Protein AF-A0A4R4TY25-F1 (afdb_monomer_lite)

Sequence (206 aa):
PTPPCPEVGLGASTATLRAPLDRTLFERLFVVLQAAPRRDELPEVPELVRREVGRSCAPLGLGDESLRVAALLGGRLAAGLDPLGDGGAAPGRTSAHRAVNGRWQREASALRARRMTLSSRPDPDGGPLDALARELRTPWAAYMRRLWARLHGRDVHEAPLDDLASAWAVLDGVARSVMMDHRARVRAALRALTADAAPAVERRSA

Secondary structure (DSSP, 8-state):
-PPPPPPPPSS--TTTPPPGGG--HHHHHHHHHHH-S-GGGSPPHHHHHHHHHHHHHSGGG-SSHHHHHHHHHHHHHHHT--SSS-S---TT--HHHHHHHHHHHHHHHHHHHHHHTT-SSS-TT--HHHHHHHHHH-HHHHHHHHHHHHHHHHHHTT----SHHHHHHHHHHHHHHHHHHHHHHHHHHHHHHHHHHHHHHGGG--

Foldseek 3Di:
DDDDQQDDDPDADVVPADQPLSGDLVNLVVLLCVPDPDPVPDDDPVVSSVLQVVLNPDVVSFDDPQLVVLLVVLLVLLVLAQLCCPPDPDPPQDPSNCVLNVVSVVLVVVVVVVVVVPDPPLCPPCDPVVVLVVCNVRVSRQLSSQSSSVSSSCRSVVNGQPDPVSSSCSSSVSSVVSSVVSSVSSVVVVVVSVVVVVVVVVVVVD

Structure (mmCIF, N/CA/C/O backbone):
data_AF-A0A4R4TY25-F1
#
_entry.id   AF-A0A4R4TY25-F1
#
loop_
_atom_site.group_PDB
_atom_site.id
_atom_site.type_symbol
_atom_site.label_atom_id
_atom_site.label_alt_id
_atom_site.label_comp_id
_atom_site.label_asym_id
_atom_site.label_entity_id
_atom_site.label_seq_id
_atom_site.pdbx_PDB_ins_code
_atom_site.Cartn_x
_atom_site.Cartn_y
_atom_site.Cartn_z
_atom_site.occupancy
_atom_site.B_iso_or_equiv
_atom_site.auth_seq_id
_atom_site.auth_comp_id
_atom_site.auth_asym_id
_atom_site.auth_atom_id
_atom_site.pdbx_PDB_model_num
ATOM 1 N N . PRO A 1 1 ? 15.986 4.850 22.947 1.00 7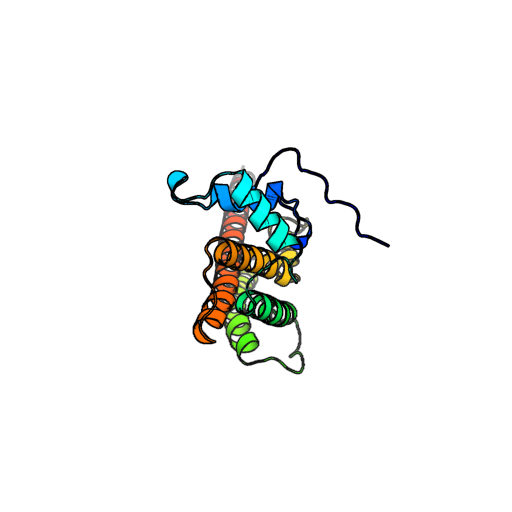2.38 1 PRO A N 1
ATOM 2 C CA . PRO A 1 1 ? 15.765 6.128 22.228 1.00 72.38 1 PRO A CA 1
ATOM 3 C C . PRO A 1 1 ? 14.359 6.175 21.617 1.00 72.38 1 PRO A C 1
ATOM 5 O O . PRO A 1 1 ? 13.987 5.260 20.890 1.00 72.38 1 PRO A O 1
ATOM 8 N N . THR A 1 2 ? 13.569 7.197 21.943 1.00 61.91 2 THR A N 1
ATOM 9 C CA . THR A 1 2 ? 12.278 7.446 21.285 1.00 61.91 2 THR A CA 1
ATOM 10 C C . THR A 1 2 ? 12.515 7.987 19.874 1.00 61.91 2 THR A C 1
ATOM 12 O O . THR A 1 2 ? 13.397 8.836 19.710 1.00 61.91 2 THR A O 1
ATOM 15 N N . PRO A 1 3 ? 11.778 7.515 18.852 1.00 64.50 3 PRO A N 1
ATOM 16 C CA . PRO A 1 3 ? 11.864 8.100 17.520 1.00 64.50 3 PRO A CA 1
ATOM 17 C C . PRO A 1 3 ? 11.496 9.595 17.582 1.00 64.50 3 PRO A C 1
ATOM 19 O O . PRO A 1 3 ? 10.635 9.973 18.384 1.00 64.50 3 PRO A O 1
ATOM 22 N N . PRO A 1 4 ? 12.158 10.457 16.790 1.00 73.50 4 PRO A N 1
ATOM 23 C CA . PRO A 1 4 ? 11.834 11.877 16.752 1.00 73.50 4 PRO A CA 1
ATOM 24 C C . PRO A 1 4 ? 10.393 12.077 16.276 1.00 73.50 4 PRO A C 1
ATOM 26 O O . PRO A 1 4 ? 9.900 11.329 15.430 1.00 73.50 4 PRO A O 1
ATOM 29 N N . CYS A 1 5 ? 9.723 13.096 16.818 1.00 71.25 5 CYS A N 1
ATOM 30 C CA . CYS A 1 5 ? 8.383 13.459 16.370 1.00 71.25 5 CYS A CA 1
ATOM 31 C C . CYS A 1 5 ? 8.430 13.808 14.870 1.00 71.25 5 CYS A C 1
ATOM 33 O O . CYS A 1 5 ? 9.277 14.618 14.478 1.00 71.25 5 CYS A O 1
ATOM 35 N N . PRO A 1 6 ? 7.576 13.211 14.018 1.00 70.12 6 PRO A N 1
ATOM 36 C CA . PRO A 1 6 ? 7.535 13.573 12.611 1.00 70.12 6 PRO A CA 1
ATOM 37 C C . PRO A 1 6 ? 7.126 15.043 12.452 1.00 70.12 6 PRO A C 1
ATOM 39 O O . PRO A 1 6 ? 6.129 15.493 13.017 1.00 70.12 6 PRO A O 1
ATOM 42 N N . GLU A 1 7 ? 7.909 15.795 11.679 1.00 75.56 7 GLU A N 1
ATOM 43 C CA . GLU A 1 7 ? 7.615 17.195 11.372 1.00 75.56 7 GLU A CA 1
ATOM 44 C C . GLU A 1 7 ? 6.367 17.314 10.496 1.00 75.56 7 GLU A C 1
ATOM 46 O O . GLU A 1 7 ? 6.172 16.544 9.550 1.00 75.56 7 GLU A O 1
ATOM 51 N N . VAL A 1 8 ? 5.547 18.325 10.779 1.00 70.69 8 VAL A N 1
ATOM 52 C CA . VAL A 1 8 ? 4.395 18.674 9.945 1.00 70.69 8 VAL A CA 1
ATOM 53 C C . VAL A 1 8 ? 4.904 19.267 8.630 1.00 70.69 8 VAL A C 1
ATOM 55 O O . VAL A 1 8 ? 5.644 20.248 8.630 1.00 70.69 8 VAL A O 1
ATOM 58 N N . GLY A 1 9 ? 4.524 18.667 7.500 1.00 66.19 9 GLY A N 1
ATOM 59 C CA . GLY A 1 9 ? 4.888 19.180 6.178 1.00 66.19 9 GLY A CA 1
ATOM 60 C C . GLY A 1 9 ? 4.238 20.535 5.861 1.00 66.19 9 GLY A C 1
ATOM 61 O O . GLY A 1 9 ? 3.146 20.834 6.336 1.00 66.19 9 GLY A O 1
ATOM 62 N N . LEU A 1 10 ? 4.882 21.329 4.992 1.00 63.56 10 LEU A N 1
ATOM 63 C CA . LEU A 1 10 ? 4.401 22.649 4.527 1.00 63.56 10 LEU A CA 1
ATOM 64 C C . LEU A 1 10 ? 3.084 22.592 3.726 1.00 63.56 10 LEU A C 1
ATOM 66 O O . LEU A 1 10 ? 2.453 23.614 3.473 1.00 63.56 10 LEU A O 1
ATOM 70 N N . GLY A 1 11 ? 2.665 21.398 3.319 1.00 56.25 11 GLY A N 1
ATOM 71 C CA . GLY A 1 11 ? 1.408 21.137 2.638 1.00 56.25 11 GLY A CA 1
ATOM 72 C C . GLY A 1 11 ? 1.275 19.648 2.356 1.00 56.25 11 GLY A C 1
ATOM 73 O O . GLY A 1 11 ? 2.271 18.940 2.191 1.00 56.25 11 GLY A O 1
ATOM 74 N N . ALA A 1 12 ? 0.044 19.149 2.309 1.00 58.28 12 ALA A N 1
ATOM 75 C CA . ALA A 1 12 ? -0.191 17.745 2.029 1.00 58.28 12 ALA A CA 1
ATOM 76 C C . ALA A 1 12 ? -0.338 17.539 0.513 1.00 58.28 12 ALA A C 1
ATOM 78 O O . ALA A 1 12 ? -1.395 17.740 -0.076 1.00 58.28 12 ALA A O 1
ATOM 79 N N . SER A 1 13 ? 0.754 17.154 -0.142 1.00 65.75 13 SER A N 1
ATOM 80 C CA . SER A 1 13 ? 0.700 16.528 -1.463 1.00 65.75 13 SER A CA 1
ATOM 81 C C . SER A 1 13 ? 0.827 15.029 -1.274 1.00 65.75 13 SER A C 1
ATOM 83 O O . SER A 1 13 ? 1.761 14.564 -0.624 1.00 65.75 13 SER A O 1
ATOM 85 N N . THR A 1 14 ? -0.066 14.247 -1.884 1.00 70.25 14 THR A N 1
ATOM 86 C CA . THR A 1 14 ? 0.020 12.779 -1.846 1.00 70.25 14 THR A CA 1
ATOM 87 C C . THR A 1 14 ? 1.324 12.252 -2.453 1.00 70.25 14 THR A C 1
ATOM 89 O O . THR A 1 14 ? 1.722 11.131 -2.142 1.00 70.25 14 THR A O 1
ATOM 92 N N . ALA A 1 15 ? 1.997 13.049 -3.295 1.00 68.25 15 ALA A N 1
ATOM 93 C CA . ALA A 1 15 ? 3.267 12.703 -3.926 1.00 68.25 15 ALA A CA 1
ATOM 94 C C . ALA A 1 15 ? 4.479 12.844 -2.989 1.00 68.25 15 ALA A C 1
ATOM 96 O O . ALA A 1 15 ? 5.474 12.152 -3.189 1.00 68.25 15 ALA A O 1
ATOM 97 N N . THR A 1 16 ? 4.401 13.707 -1.971 1.00 72.19 16 THR A N 1
ATOM 98 C CA . THR A 1 16 ? 5.513 14.004 -1.048 1.00 72.19 16 THR A CA 1
ATOM 99 C C . THR A 1 16 ? 5.292 13.452 0.355 1.00 72.19 16 THR A C 1
ATOM 101 O O . THR A 1 16 ? 6.090 13.720 1.250 1.00 72.19 16 THR A O 1
ATOM 104 N N . LEU A 1 17 ? 4.217 12.686 0.565 1.00 79.75 17 LEU A N 1
ATOM 105 C CA . LEU A 1 17 ? 3.941 12.083 1.863 1.00 79.75 17 LEU A CA 1
ATOM 106 C C . LEU A 1 17 ? 5.078 11.159 2.285 1.00 79.75 17 LEU A C 1
ATOM 108 O O . LEU A 1 17 ? 5.557 10.328 1.503 1.00 79.75 17 LEU A O 1
ATOM 112 N N . ARG A 1 18 ? 5.421 11.244 3.571 1.00 83.75 18 ARG A N 1
ATOM 113 C CA . ARG A 1 18 ? 6.351 10.317 4.213 1.00 83.75 18 ARG A CA 1
ATOM 114 C C . ARG A 1 18 ? 5.865 8.868 4.100 1.00 83.75 18 ARG A C 1
ATOM 116 O O . ARG A 1 18 ? 4.708 8.574 3.743 1.00 83.75 18 ARG A O 1
ATOM 123 N N . ALA A 1 19 ? 6.773 7.941 4.414 1.00 83.12 19 ALA A N 1
ATOM 124 C CA . ALA A 1 19 ? 6.412 6.539 4.543 1.00 83.12 19 ALA A CA 1
ATOM 125 C C . ALA A 1 19 ? 5.263 6.393 5.554 1.00 83.12 19 ALA A C 1
ATOM 127 O O . ALA A 1 19 ? 5.131 7.216 6.455 1.00 83.12 19 ALA A O 1
ATOM 128 N N . PRO A 1 20 ? 4.384 5.394 5.396 1.00 83.56 20 PRO A N 1
ATOM 129 C CA . PRO A 1 20 ? 3.061 5.473 6.001 1.00 83.56 20 PRO A CA 1
ATOM 130 C C . PRO A 1 20 ? 3.043 5.557 7.533 1.00 83.56 20 PRO A C 1
ATOM 132 O O . PRO A 1 20 ? 2.164 6.212 8.084 1.00 83.56 20 PRO A O 1
ATOM 135 N N . LEU A 1 21 ? 4.027 4.946 8.201 1.00 83.50 21 LEU A N 1
ATOM 136 C CA . LEU A 1 21 ? 4.179 4.992 9.659 1.00 83.50 21 LEU A CA 1
ATOM 137 C C . LEU A 1 21 ? 4.894 6.255 10.168 1.00 83.50 21 LEU A C 1
ATOM 139 O O . LEU A 1 21 ? 4.806 6.551 11.351 1.00 83.50 21 LEU A O 1
ATOM 143 N N . ASP A 1 22 ? 5.538 7.015 9.282 1.00 86.06 22 ASP A N 1
ATOM 144 C CA . ASP A 1 22 ? 6.219 8.278 9.602 1.00 86.06 22 ASP A CA 1
ATOM 145 C C . ASP A 1 22 ? 5.325 9.500 9.340 1.00 86.06 22 ASP A C 1
ATOM 147 O O . ASP A 1 22 ? 5.781 10.641 9.418 1.00 86.06 22 ASP A O 1
ATOM 151 N N . ARG A 1 23 ? 4.065 9.272 8.956 1.00 86.88 23 ARG A N 1
ATOM 152 C CA . ARG A 1 23 ? 3.101 10.340 8.689 1.00 86.88 23 ARG A CA 1
ATOM 153 C C . ARG A 1 23 ? 2.575 10.927 9.988 1.00 86.88 23 ARG A C 1
ATOM 155 O O . ARG A 1 23 ? 2.189 10.202 10.904 1.00 86.88 23 ARG A O 1
ATOM 162 N N . THR A 1 24 ? 2.466 12.245 10.014 1.00 88.44 24 THR A N 1
ATOM 163 C CA . THR A 1 24 ? 1.761 12.990 11.060 1.00 88.44 24 THR A CA 1
ATOM 164 C C . THR A 1 24 ? 0.256 12.698 11.036 1.00 88.44 24 THR A C 1
ATOM 166 O O . THR A 1 24 ? -0.299 12.281 10.015 1.00 88.44 24 THR A O 1
ATOM 169 N N . LEU A 1 25 ? -0.443 12.976 12.145 1.00 89.38 25 LEU A N 1
ATOM 170 C CA . LEU A 1 25 ? -1.912 12.895 12.201 1.00 89.38 25 LEU A CA 1
ATOM 171 C C . LEU A 1 25 ? -2.570 13.736 11.099 1.00 89.38 25 LEU A C 1
ATOM 173 O O . LEU A 1 25 ? -3.522 13.290 10.464 1.00 89.38 25 LEU A O 1
ATOM 177 N N . PHE A 1 26 ? -2.020 14.923 10.832 1.00 87.94 26 PHE A N 1
ATOM 178 C CA . PHE A 1 26 ? -2.484 15.810 9.769 1.00 87.94 26 PHE A CA 1
ATOM 179 C C . PHE A 1 26 ? -2.413 15.144 8.390 1.00 87.94 26 PHE A C 1
ATOM 181 O O . PHE A 1 26 ? -3.400 15.134 7.661 1.00 87.94 26 PHE A O 1
ATOM 188 N N . GLU A 1 27 ? -1.278 14.537 8.037 1.00 88.62 27 GLU A N 1
ATOM 189 C CA . GLU A 1 27 ? -1.101 13.863 6.745 1.00 88.62 27 GLU A CA 1
ATOM 190 C C . GLU A 1 27 ? -2.020 12.645 6.585 1.00 88.62 27 GLU A C 1
ATOM 192 O O . GLU A 1 27 ? -2.513 12.379 5.487 1.00 88.62 27 GLU A O 1
ATOM 197 N N . ARG A 1 28 ? -2.267 11.902 7.670 1.00 90.25 28 ARG A N 1
ATOM 198 C CA . ARG A 1 28 ? -3.173 10.742 7.669 1.00 90.25 28 ARG A CA 1
ATOM 199 C C . ARG A 1 28 ? -4.622 11.182 7.458 1.00 90.25 28 ARG A C 1
ATOM 201 O O . ARG A 1 28 ? -5.275 10.704 6.530 1.00 90.25 28 ARG A O 1
ATOM 208 N N . LEU A 1 29 ? -5.075 12.176 8.224 1.00 89.12 29 LEU A N 1
ATOM 209 C CA . LEU A 1 29 ? -6.400 12.779 8.064 1.00 89.12 29 LEU A CA 1
ATOM 210 C C . LEU A 1 29 ? -6.575 13.437 6.697 1.00 89.12 29 LEU A C 1
ATOM 212 O O . LEU A 1 29 ? -7.633 13.310 6.093 1.00 89.12 29 LEU A O 1
ATOM 216 N N . PHE A 1 30 ? -5.547 14.095 6.164 1.00 87.75 30 PHE A N 1
ATOM 217 C CA . PHE A 1 30 ? -5.615 14.700 4.839 1.00 87.75 30 PHE A CA 1
ATOM 218 C C . PHE A 1 30 ? -5.953 13.674 3.752 1.00 87.75 30 PHE A C 1
ATOM 220 O O . PHE A 1 30 ? -6.793 13.946 2.898 1.00 87.75 30 PHE A O 1
ATOM 227 N N . VAL A 1 31 ? -5.340 12.485 3.797 1.00 84.94 31 VAL A N 1
ATOM 228 C CA . VAL A 1 31 ? -5.627 11.407 2.836 1.00 84.94 31 VAL A CA 1
ATOM 229 C C . VAL A 1 31 ? -7.074 10.932 2.957 1.00 84.94 31 VAL A C 1
ATOM 231 O O . VAL A 1 31 ? -7.731 10.750 1.935 1.00 84.94 31 VAL A O 1
ATOM 234 N N . VAL A 1 32 ? -7.583 10.778 4.181 1.00 84.62 32 VAL A N 1
ATOM 235 C CA . VAL A 1 32 ? -8.991 10.429 4.437 1.00 84.62 32 VAL A CA 1
ATOM 236 C C . VAL A 1 32 ? -9.929 11.478 3.848 1.00 84.62 32 VAL A C 1
ATOM 238 O O . VAL A 1 32 ? -10.844 11.158 3.095 1.00 84.62 32 VAL A O 1
ATOM 241 N N . LEU A 1 33 ? -9.659 12.745 4.145 1.00 85.69 33 LEU A N 1
ATOM 242 C CA . LEU A 1 33 ? -10.456 13.883 3.708 1.00 85.69 33 LEU A CA 1
ATOM 243 C C . LEU A 1 33 ? -10.446 14.053 2.179 1.00 85.69 33 LEU A C 1
ATOM 245 O O . LEU A 1 33 ? -11.447 14.477 1.609 1.00 85.69 33 LEU A O 1
ATOM 249 N N . GLN A 1 34 ? -9.332 13.735 1.517 1.00 84.31 34 GLN A N 1
ATOM 250 C CA . GLN A 1 34 ? -9.215 13.714 0.054 1.00 84.31 34 GLN A CA 1
ATOM 251 C C . GLN A 1 34 ? -9.962 12.544 -0.591 1.00 84.31 34 GLN A C 1
ATOM 253 O O . GLN A 1 34 ? -10.506 12.699 -1.679 1.00 84.31 34 GLN A O 1
ATOM 258 N N . ALA A 1 35 ? -9.956 11.373 0.048 1.00 81.69 35 ALA A N 1
ATOM 259 C CA . ALA A 1 35 ? -10.565 10.163 -0.498 1.00 81.69 35 ALA A CA 1
ATOM 260 C C . ALA A 1 35 ? -12.079 10.078 -0.249 1.00 81.69 35 ALA A C 1
ATOM 262 O O . ALA A 1 35 ? -12.757 9.299 -0.919 1.00 81.69 35 ALA A O 1
ATOM 263 N N . ALA A 1 36 ? -12.602 10.851 0.706 1.00 80.19 36 ALA A N 1
ATOM 264 C CA . ALA A 1 36 ? -14.015 10.853 1.045 1.00 80.19 36 ALA A CA 1
ATOM 265 C C . ALA A 1 36 ? -14.868 11.341 -0.143 1.00 80.19 36 ALA A C 1
ATOM 267 O O . ALA A 1 36 ? -14.674 12.469 -0.606 1.00 80.19 36 ALA A O 1
ATOM 268 N N . PRO A 1 37 ? -15.831 10.532 -0.626 1.00 74.75 37 PRO A N 1
ATOM 269 C CA . PRO A 1 37 ? -16.665 10.902 -1.769 1.00 74.75 37 PRO A CA 1
ATOM 270 C C . PRO A 1 37 ? -17.589 12.080 -1.443 1.00 74.75 37 PRO A C 1
ATOM 272 O O . PRO A 1 37 ? -17.909 12.881 -2.320 1.00 74.75 37 PRO A O 1
ATOM 275 N N . ARG A 1 38 ? -18.001 12.191 -0.176 1.00 77.44 38 ARG A N 1
ATOM 276 C CA . ARG A 1 38 ? -18.933 13.190 0.337 1.00 77.44 38 ARG A CA 1
ATOM 277 C C . ARG A 1 38 ? -18.487 13.661 1.713 1.00 77.44 38 ARG A C 1
ATOM 279 O O . ARG A 1 38 ? -18.205 12.859 2.598 1.00 77.44 38 ARG A O 1
ATOM 286 N N . ARG A 1 39 ? -18.371 14.979 1.880 1.00 75.62 39 ARG A N 1
ATOM 287 C CA . ARG A 1 39 ? -17.893 15.588 3.133 1.00 75.62 39 ARG A CA 1
ATOM 288 C C . ARG A 1 39 ? -18.915 15.484 4.257 1.00 75.62 39 ARG A C 1
ATOM 290 O O . ARG A 1 39 ? -18.516 15.372 5.405 1.00 75.62 39 ARG A O 1
ATOM 297 N N . ASP A 1 40 ? -20.192 15.490 3.909 1.00 79.62 40 ASP A N 1
ATOM 298 C CA . ASP A 1 40 ? -21.333 15.359 4.812 1.00 79.62 40 ASP A CA 1
ATOM 299 C C . ASP A 1 40 ? -21.493 13.948 5.403 1.00 79.62 40 ASP A C 1
ATOM 301 O O . ASP A 1 40 ? -22.181 13.780 6.402 1.00 79.62 40 ASP A O 1
ATOM 305 N N . GLU A 1 41 ? -20.828 12.942 4.832 1.00 78.50 41 GLU A N 1
ATOM 306 C CA . GLU A 1 41 ? -20.790 11.576 5.376 1.00 78.50 41 GLU A CA 1
ATOM 307 C C . GLU A 1 41 ? -19.668 11.383 6.410 1.00 78.50 41 GLU A C 1
ATOM 309 O O . GLU A 1 41 ? -19.591 10.341 7.064 1.00 78.50 41 GLU A O 1
ATOM 314 N N . LEU A 1 42 ? -18.771 12.365 6.557 1.00 81.31 42 LEU A N 1
ATOM 315 C CA . LEU A 1 42 ? -17.686 12.292 7.525 1.00 81.31 42 LEU A CA 1
ATOM 316 C C . LEU A 1 42 ? -18.136 12.806 8.898 1.00 81.31 42 LEU A C 1
ATOM 318 O O . LEU A 1 42 ? -18.853 13.802 8.976 1.00 81.31 42 LEU A O 1
ATOM 322 N N . PRO A 1 43 ? -17.646 12.197 9.994 1.00 86.06 43 PRO A N 1
ATOM 323 C CA . PRO A 1 43 ? -17.774 12.783 11.318 1.00 86.06 43 PRO A CA 1
ATOM 324 C C . PRO A 1 43 ? -17.161 14.185 11.387 1.00 86.06 43 PRO A C 1
ATOM 326 O O . PRO A 1 43 ? -16.243 14.524 10.634 1.00 86.06 43 PRO A O 1
ATOM 329 N N . GLU A 1 44 ? -17.602 14.959 12.375 1.00 89.19 44 GLU A N 1
ATOM 330 C CA . GLU A 1 44 ? -17.001 16.249 12.706 1.00 89.19 44 GLU A CA 1
ATOM 331 C C . GLU A 1 44 ? -15.484 16.134 12.929 1.00 89.19 44 GLU A C 1
ATOM 333 O O . GLU A 1 44 ? -14.972 15.126 13.429 1.00 89.19 44 GLU A O 1
ATOM 338 N N . VAL A 1 45 ? -14.744 17.199 12.607 1.00 87.88 45 VAL A N 1
ATOM 339 C CA . VAL A 1 45 ? -13.269 17.202 12.667 1.00 87.88 45 VAL A CA 1
ATOM 340 C C . VAL A 1 45 ? -12.715 16.727 14.023 1.00 87.88 45 VAL A C 1
ATOM 342 O O . VAL A 1 45 ? -11.795 15.905 14.012 1.00 87.88 45 VAL A O 1
ATOM 345 N N . PRO A 1 46 ? -13.248 17.145 15.192 1.00 91.81 46 PRO A N 1
ATOM 346 C CA . PRO A 1 46 ? -12.757 16.651 16.481 1.00 91.81 46 PRO A CA 1
ATOM 347 C C . PRO A 1 46 ? -12.906 15.134 16.656 1.00 91.81 46 PRO A C 1
ATOM 349 O O . PRO A 1 46 ? -12.056 14.499 17.281 1.00 91.81 46 PRO A O 1
ATOM 352 N N . GLU A 1 47 ? -13.966 14.546 16.102 1.00 91.62 47 GLU A N 1
ATOM 353 C CA . GLU A 1 47 ? -14.203 13.103 16.140 1.00 91.62 47 GLU A CA 1
ATOM 354 C C . GLU A 1 47 ? -13.208 12.364 15.241 1.00 91.62 47 GLU A C 1
ATOM 356 O O . GLU A 1 47 ? -12.578 11.399 15.679 1.00 91.62 47 GLU A O 1
ATOM 361 N N . LEU A 1 48 ? -12.986 12.864 14.021 1.00 89.31 48 LEU A N 1
ATOM 362 C CA . LEU A 1 48 ? -11.970 12.331 13.109 1.00 89.31 48 LEU A CA 1
ATOM 363 C C . LEU A 1 48 ? -10.578 12.331 13.748 1.00 89.31 48 LEU A C 1
ATOM 365 O O . LEU A 1 48 ? -9.883 11.315 13.709 1.00 89.31 48 LEU A O 1
ATOM 369 N N . VAL A 1 49 ? -10.189 13.444 14.379 1.00 93.25 49 VAL A N 1
ATOM 370 C CA . VAL A 1 49 ? -8.901 13.565 15.077 1.00 93.25 49 VAL A CA 1
A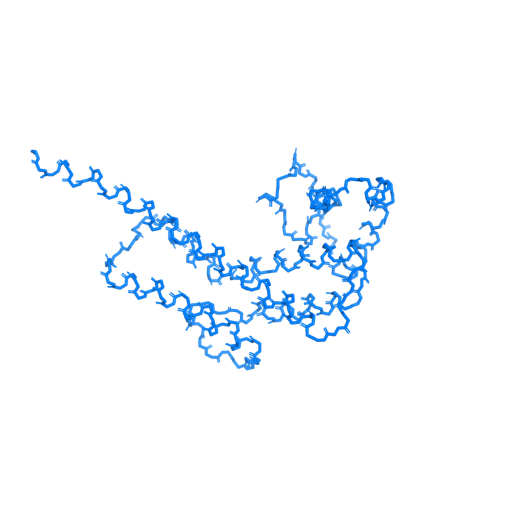TOM 371 C C . VAL A 1 49 ? -8.804 12.552 16.214 1.00 93.25 49 VAL A C 1
ATOM 373 O O . VAL A 1 49 ? -7.802 11.845 16.305 1.00 93.25 49 VAL A O 1
ATOM 376 N N . ARG A 1 50 ? -9.834 12.427 17.060 1.00 95.06 50 ARG A N 1
ATOM 377 C CA . ARG A 1 50 ? -9.806 11.497 18.201 1.00 95.06 50 ARG A CA 1
ATOM 378 C C . ARG A 1 50 ? -9.690 10.041 17.750 1.00 95.06 50 ARG A C 1
ATOM 380 O O . ARG A 1 50 ? -8.886 9.293 18.306 1.00 95.06 50 ARG A O 1
ATOM 387 N N . ARG A 1 51 ? -10.439 9.655 16.713 1.00 93.81 51 ARG A N 1
ATOM 388 C CA . ARG A 1 51 ? -10.343 8.320 16.103 1.00 93.81 51 ARG A CA 1
ATOM 389 C C . ARG A 1 51 ? -8.951 8.072 15.530 1.00 93.81 51 ARG A C 1
ATOM 391 O O . ARG A 1 51 ? -8.392 6.997 15.732 1.00 93.81 51 ARG A O 1
ATOM 398 N N . GLU A 1 52 ? -8.356 9.066 14.874 1.00 93.81 52 GLU A N 1
ATOM 399 C CA . GLU A 1 52 ? -7.027 8.921 14.279 1.00 93.81 52 GLU A CA 1
ATOM 400 C C . GLU A 1 52 ? -5.896 8.848 15.307 1.00 93.81 52 GLU A C 1
ATOM 402 O O . GLU A 1 52 ? -4.937 8.096 15.117 1.00 93.81 52 GLU A O 1
ATOM 407 N N . VAL A 1 53 ? -6.029 9.562 16.427 1.00 94.31 53 VAL A N 1
ATOM 408 C CA . VAL A 1 53 ? -5.154 9.393 17.595 1.00 94.31 53 VAL A CA 1
ATOM 409 C C . VAL A 1 53 ? -5.250 7.956 18.107 1.00 94.31 53 VAL A C 1
ATOM 411 O O . VAL A 1 53 ? -4.222 7.305 18.279 1.00 94.31 53 VAL A O 1
ATOM 414 N N . GLY A 1 54 ? -6.469 7.430 18.267 1.00 94.38 5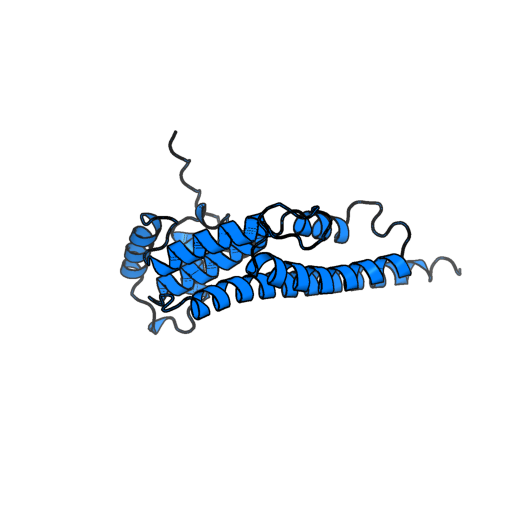4 GLY A N 1
ATOM 415 C CA . GLY A 1 54 ? -6.696 6.040 18.672 1.00 94.38 54 GLY A CA 1
ATOM 416 C C . GLY A 1 54 ? -6.003 5.036 17.748 1.00 94.38 54 GLY A C 1
ATOM 417 O O . GLY A 1 54 ? -5.239 4.195 18.219 1.00 94.38 54 GLY A O 1
ATOM 418 N N . ARG A 1 55 ? -6.184 5.171 16.426 1.00 93.69 55 ARG A N 1
ATOM 419 C CA . ARG A 1 55 ? -5.502 4.322 15.430 1.00 93.69 55 ARG A CA 1
ATOM 420 C C . ARG A 1 55 ? -3.989 4.453 15.496 1.00 93.69 55 ARG A C 1
ATOM 422 O O . ARG A 1 55 ? -3.297 3.449 15.405 1.00 93.69 55 ARG A O 1
ATOM 429 N N . SER A 1 56 ? -3.466 5.665 15.660 1.00 91.12 56 SER A N 1
ATOM 430 C CA . SER A 1 56 ? -2.018 5.912 15.715 1.00 91.12 56 SER A CA 1
ATOM 431 C C . SER A 1 56 ? -1.360 5.289 16.948 1.00 91.12 56 SER A C 1
ATOM 433 O O . SER A 1 56 ? -0.198 4.897 16.880 1.00 91.12 56 SER A O 1
ATOM 435 N N . CYS A 1 57 ? -2.110 5.144 18.043 1.00 92.00 57 CYS A N 1
ATOM 436 C CA . CYS A 1 57 ? -1.687 4.409 19.234 1.00 92.00 57 CYS A CA 1
ATOM 437 C C . CYS A 1 57 ? -1.895 2.887 19.117 1.00 92.00 57 CYS A C 1
ATOM 439 O O . CYS A 1 57 ? -1.341 2.131 19.915 1.00 92.00 57 CYS A O 1
ATOM 441 N N . ALA A 1 58 ? -2.686 2.422 18.148 1.00 93.38 58 ALA A N 1
ATOM 442 C CA . ALA A 1 58 ? -2.934 1.005 17.928 1.00 93.38 58 ALA A CA 1
ATOM 443 C C . ALA A 1 58 ? -1.760 0.330 17.186 1.00 93.38 58 ALA A C 1
ATOM 445 O O . ALA A 1 58 ? -1.020 0.983 16.438 1.00 93.38 58 ALA A O 1
ATOM 446 N N . PRO A 1 59 ? -1.567 -0.994 17.342 1.00 92.88 59 PRO A N 1
ATOM 447 C CA . PRO A 1 59 ? -0.491 -1.703 16.661 1.00 92.88 59 PRO A CA 1
ATOM 448 C C . PRO A 1 59 ? -0.550 -1.512 15.140 1.00 92.88 59 PRO A C 1
ATOM 450 O O . PRO A 1 59 ? -1.597 -1.680 14.521 1.00 92.88 59 PRO A O 1
ATOM 453 N N . LEU A 1 60 ? 0.594 -1.175 14.536 1.00 91.31 60 LEU A N 1
ATOM 454 C CA . LEU A 1 60 ? 0.732 -0.877 13.099 1.00 91.31 60 LEU A CA 1
ATOM 455 C C . LEU A 1 60 ? -0.107 0.319 12.603 1.00 91.31 60 LEU A C 1
ATOM 457 O O . LEU A 1 60 ? -0.209 0.535 11.392 1.00 91.31 60 LEU A O 1
ATOM 461 N N . GLY A 1 61 ? -0.672 1.122 13.508 1.00 92.50 61 GLY A N 1
ATOM 462 C CA . GLY A 1 61 ? -1.495 2.268 13.144 1.00 92.50 61 GLY A CA 1
ATOM 463 C C . GLY A 1 61 ? -2.910 1.902 12.682 1.00 92.50 61 GLY A C 1
ATOM 464 O O . GLY A 1 61 ? -3.489 2.694 11.934 1.00 92.50 61 GLY A O 1
ATOM 465 N N . LEU A 1 62 ? -3.404 0.708 13.043 1.00 95.12 62 LEU A N 1
ATOM 466 C CA . LEU A 1 62 ? -4.684 0.129 12.618 1.00 95.12 62 LEU A CA 1
ATOM 467 C C . LEU A 1 62 ? -5.461 -0.392 13.837 1.00 95.12 62 LEU A C 1
ATOM 469 O O . LEU A 1 62 ? -4.893 -1.107 14.665 1.00 95.12 62 LEU A O 1
ATOM 473 N N . GLY A 1 63 ? -6.743 -0.046 13.940 1.00 94.25 63 GLY A N 1
ATOM 474 C CA . GLY A 1 63 ? -7.611 -0.465 15.042 1.00 94.25 63 GLY A CA 1
ATOM 475 C C . GLY A 1 63 ? -8.060 -1.920 14.921 1.00 94.25 63 GLY A C 1
ATOM 476 O O . GLY A 1 63 ? -7.949 -2.691 15.877 1.00 94.25 63 GLY A O 1
ATOM 477 N N . ASP A 1 64 ? -8.518 -2.315 13.735 1.00 96.12 64 ASP A N 1
ATOM 478 C CA . ASP A 1 64 ? -9.063 -3.653 13.513 1.00 96.12 64 ASP A CA 1
ATOM 479 C C . ASP A 1 64 ? -7.982 -4.758 13.437 1.00 96.12 64 ASP A C 1
ATOM 481 O O . ASP A 1 64 ? -6.890 -4.583 12.884 1.00 96.12 64 ASP A O 1
ATOM 485 N N . GLU A 1 65 ? -8.260 -5.930 14.018 1.00 96.88 65 GLU A N 1
ATOM 486 C CA . GLU A 1 65 ? -7.327 -7.067 14.025 1.00 96.88 65 GLU A CA 1
ATOM 487 C C . GLU A 1 65 ? -7.100 -7.667 12.635 1.00 96.88 65 GLU A C 1
ATOM 489 O O . GLU A 1 65 ? -5.951 -7.916 12.257 1.00 96.88 65 GLU A O 1
ATOM 494 N N . SER A 1 66 ? -8.157 -7.836 11.841 1.00 97.81 66 SER A N 1
ATOM 495 C CA . SER A 1 66 ? -8.056 -8.429 10.504 1.00 97.81 66 SER A CA 1
ATOM 496 C C . SER A 1 66 ? -7.165 -7.583 9.583 1.00 97.81 66 SER A C 1
ATOM 498 O O . SER A 1 66 ? -6.363 -8.113 8.806 1.00 97.81 66 SER A O 1
ATOM 500 N N . LEU A 1 67 ? -7.214 -6.254 9.732 1.00 98.12 67 LEU A N 1
ATOM 501 C CA . LEU A 1 67 ? -6.378 -5.319 8.981 1.00 98.12 67 LEU A CA 1
ATOM 502 C C . LEU A 1 67 ? -4.910 -5.384 9.421 1.00 98.12 67 LEU A C 1
ATOM 504 O O . LEU A 1 67 ? -4.012 -5.345 8.576 1.00 98.12 67 LEU A O 1
ATOM 508 N N . ARG A 1 68 ? -4.644 -5.551 10.723 1.00 96.88 68 ARG A N 1
ATOM 509 C CA . ARG A 1 68 ? -3.283 -5.770 11.248 1.00 96.88 68 ARG A CA 1
ATOM 510 C C . ARG A 1 68 ? -2.688 -7.080 10.736 1.00 96.88 68 ARG A C 1
ATOM 512 O O . ARG A 1 68 ? -1.539 -7.098 10.289 1.00 96.88 68 ARG A O 1
ATOM 519 N N . VAL A 1 69 ? -3.476 -8.156 10.714 1.00 97.31 69 VAL A N 1
ATOM 520 C CA . VAL A 1 69 ? -3.070 -9.442 10.125 1.00 97.31 69 VAL A CA 1
ATOM 521 C C . VAL A 1 69 ? -2.756 -9.276 8.636 1.00 97.31 69 VAL A C 1
ATOM 523 O O . VAL A 1 69 ? -1.700 -9.714 8.177 1.00 97.31 69 VAL A O 1
ATOM 526 N N . ALA A 1 70 ? -3.605 -8.576 7.880 1.00 98.00 70 ALA A N 1
ATOM 527 C CA . ALA A 1 70 ? -3.355 -8.301 6.467 1.00 98.00 70 ALA A CA 1
ATOM 528 C C . ALA A 1 70 ? -2.083 -7.464 6.237 1.00 98.00 70 ALA A C 1
ATOM 530 O O . ALA A 1 70 ? -1.344 -7.732 5.287 1.00 98.00 70 ALA A O 1
ATOM 531 N N . ALA A 1 71 ? -1.776 -6.499 7.110 1.00 97.00 71 ALA A N 1
ATOM 532 C CA . ALA A 1 71 ? -0.532 -5.733 7.046 1.00 97.00 71 ALA A CA 1
ATOM 533 C C . ALA A 1 71 ? 0.704 -6.634 7.220 1.00 97.00 71 ALA A C 1
ATOM 535 O O . ALA A 1 71 ? 1.659 -6.517 6.449 1.00 97.00 71 ALA A O 1
ATOM 536 N N . LEU A 1 72 ? 0.671 -7.571 8.173 1.00 96.12 72 LEU A N 1
ATOM 537 C CA . LEU A 1 72 ? 1.755 -8.534 8.402 1.00 96.12 72 LEU A CA 1
ATOM 538 C C . LEU A 1 72 ? 1.917 -9.515 7.234 1.00 96.12 72 LEU A C 1
ATOM 540 O O . LEU A 1 72 ? 3.031 -9.722 6.746 1.00 96.12 72 LEU A O 1
ATOM 544 N N . LEU A 1 73 ? 0.811 -10.083 6.741 1.00 96.06 73 LEU A N 1
ATOM 545 C CA . LEU A 1 73 ? 0.815 -10.959 5.566 1.00 96.06 73 LEU A CA 1
ATOM 546 C C . LEU A 1 73 ? 1.339 -10.227 4.329 1.00 96.06 73 LEU A C 1
ATOM 548 O O . LEU A 1 73 ? 2.135 -10.777 3.567 1.00 96.06 73 LEU A O 1
ATOM 552 N N . GLY A 1 74 ? 0.940 -8.970 4.157 1.00 95.88 74 GLY A N 1
ATOM 553 C CA . GLY A 1 74 ? 1.427 -8.112 3.093 1.00 95.88 74 GLY A CA 1
ATOM 554 C C . GLY A 1 74 ? 2.907 -7.782 3.221 1.00 95.88 74 GLY A C 1
ATOM 555 O O . GLY A 1 74 ? 3.604 -7.846 2.216 1.00 95.88 74 GLY A O 1
ATOM 556 N N . GLY A 1 75 ? 3.414 -7.518 4.427 1.00 94.38 75 GLY A N 1
ATOM 557 C CA . GLY A 1 75 ? 4.850 -7.363 4.674 1.00 94.38 75 GLY A CA 1
ATOM 558 C C . GLY A 1 75 ? 5.638 -8.621 4.304 1.00 94.38 75 GLY A C 1
ATOM 559 O O . GLY A 1 75 ? 6.660 -8.538 3.622 1.00 94.38 75 GLY A O 1
ATOM 560 N N . ARG A 1 76 ? 5.117 -9.802 4.662 1.00 94.06 76 ARG A N 1
ATOM 561 C CA . ARG A 1 76 ? 5.721 -11.088 4.287 1.00 94.06 76 ARG A CA 1
ATOM 562 C C . ARG A 1 76 ? 5.696 -11.324 2.777 1.00 94.06 76 ARG A C 1
ATOM 564 O O . ARG A 1 76 ? 6.681 -11.821 2.245 1.00 94.06 76 ARG A O 1
ATOM 571 N N . LEU A 1 77 ? 4.606 -10.958 2.097 1.00 93.94 77 LEU A N 1
ATOM 572 C CA . LEU A 1 77 ? 4.521 -11.005 0.634 1.00 93.94 77 LEU A CA 1
ATOM 573 C C . LEU A 1 77 ? 5.509 -10.025 -0.015 1.00 93.94 77 LEU A C 1
ATOM 575 O O . LEU A 1 77 ? 6.194 -10.384 -0.967 1.00 93.94 77 LEU A O 1
ATOM 579 N N . ALA A 1 78 ? 5.609 -8.804 0.516 1.00 92.81 78 ALA A N 1
ATOM 580 C CA . ALA A 1 78 ? 6.477 -7.747 0.010 1.00 92.81 78 ALA A CA 1
ATOM 581 C C . ALA A 1 78 ? 7.958 -8.144 0.048 1.00 92.81 78 ALA A C 1
ATOM 583 O O . ALA A 1 78 ? 8.682 -7.884 -0.912 1.00 92.81 78 ALA A O 1
ATOM 584 N N . ALA A 1 79 ? 8.388 -8.807 1.125 1.00 90.88 79 ALA A N 1
ATOM 585 C CA . ALA A 1 79 ? 9.761 -9.272 1.305 1.00 90.88 79 ALA A CA 1
ATOM 586 C C . ALA A 1 79 ? 10.200 -10.317 0.263 1.00 90.88 79 ALA A C 1
ATOM 588 O O . ALA A 1 79 ? 11.392 -10.449 0.003 1.00 90.88 79 ALA A O 1
ATOM 589 N N . GLY A 1 80 ? 9.259 -11.051 -0.340 1.00 88.94 80 GLY A N 1
ATOM 590 C CA . GLY A 1 80 ? 9.546 -12.032 -1.387 1.00 88.94 80 GLY A CA 1
ATOM 591 C C . GLY A 1 80 ? 9.135 -11.598 -2.795 1.00 88.94 80 GLY A C 1
ATOM 592 O O . GLY A 1 80 ? 9.091 -12.451 -3.688 1.00 88.94 80 GLY A O 1
ATOM 593 N N . LEU A 1 81 ? 8.794 -10.321 -3.015 1.00 87.88 81 LEU A N 1
ATOM 594 C CA . LEU A 1 81 ? 8.507 -9.805 -4.355 1.00 87.88 81 LEU A CA 1
ATOM 595 C C . LEU A 1 81 ? 9.782 -9.770 -5.199 1.00 87.88 81 LEU A C 1
ATOM 597 O O . LEU A 1 81 ? 10.784 -9.175 -4.816 1.00 87.88 81 LEU A O 1
ATOM 601 N N . ASP A 1 82 ? 9.700 -10.376 -6.376 1.00 83.88 82 ASP A N 1
ATOM 602 C CA . ASP A 1 82 ? 10.811 -10.559 -7.308 1.00 83.88 82 ASP A CA 1
ATOM 603 C C . ASP A 1 82 ? 10.314 -10.322 -8.749 1.00 83.88 82 ASP A C 1
ATOM 605 O O . ASP A 1 82 ? 10.098 -11.272 -9.510 1.00 83.88 82 ASP A O 1
ATOM 609 N N . PRO A 1 83 ? 10.035 -9.057 -9.128 1.00 80.31 83 PRO A N 1
ATOM 610 C CA . PRO A 1 83 ? 9.549 -8.706 -10.465 1.00 80.31 83 PRO A CA 1
ATOM 611 C C . PRO A 1 83 ? 10.514 -9.091 -11.585 1.00 80.31 83 PRO A C 1
ATOM 613 O O . PRO A 1 83 ? 10.068 -9.347 -12.702 1.00 80.31 83 PRO A O 1
ATOM 616 N N . LEU A 1 84 ? 11.822 -9.061 -11.314 1.00 77.81 84 LEU A N 1
ATOM 617 C CA . LEU A 1 84 ? 12.864 -9.246 -12.321 1.00 77.81 84 LEU A CA 1
ATOM 618 C C . LEU A 1 84 ? 13.239 -10.716 -12.517 1.00 77.81 84 LEU A C 1
ATOM 620 O O . LEU A 1 84 ? 13.762 -11.054 -13.581 1.00 77.81 84 LEU A O 1
ATOM 624 N N . GLY A 1 85 ? 12.954 -11.575 -11.533 1.00 76.12 85 GLY A N 1
ATOM 625 C CA . GLY A 1 85 ? 13.312 -12.991 -11.577 1.00 76.12 85 GLY A CA 1
ATOM 626 C C . GLY A 1 85 ? 14.821 -13.225 -11.510 1.00 76.12 85 GLY A C 1
ATOM 627 O O . GLY A 1 85 ? 15.283 -14.291 -11.908 1.00 76.12 85 GLY A O 1
ATOM 628 N N . ASP A 1 86 ? 15.587 -12.221 -11.075 1.00 69.94 86 ASP A N 1
ATOM 629 C CA . ASP A 1 86 ? 17.038 -12.289 -10.887 1.00 69.94 86 ASP A CA 1
ATOM 630 C C . ASP A 1 86 ? 17.406 -12.840 -9.501 1.00 69.94 86 ASP A C 1
ATOM 632 O O . ASP A 1 86 ? 18.493 -13.390 -9.317 1.00 69.94 86 ASP A O 1
ATOM 636 N N . GLY A 1 87 ? 16.470 -12.774 -8.551 1.00 62.12 87 GLY A N 1
ATOM 637 C CA . GLY A 1 87 ? 16.536 -13.478 -7.284 1.00 62.12 87 GLY A CA 1
ATOM 638 C C . GLY A 1 87 ? 16.332 -14.976 -7.491 1.00 62.12 87 GLY A C 1
ATOM 639 O O . GLY A 1 87 ? 15.205 -15.446 -7.678 1.00 62.12 87 GLY A O 1
ATOM 640 N N . GLY A 1 88 ? 17.425 -15.743 -7.421 1.00 55.19 88 GLY A N 1
ATOM 641 C CA . GLY A 1 88 ? 17.387 -17.207 -7.363 1.00 55.19 88 GLY A CA 1
ATOM 642 C C . GLY A 1 88 ? 16.328 -17.695 -6.370 1.00 55.19 88 GLY A C 1
ATOM 643 O O . GLY A 1 88 ? 16.044 -17.016 -5.383 1.00 55.19 88 GLY A O 1
ATOM 644 N N . ALA A 1 89 ? 15.696 -18.835 -6.671 1.00 53.28 89 ALA A N 1
ATOM 645 C CA . ALA A 1 89 ? 14.536 -19.367 -5.957 1.00 53.28 89 ALA A CA 1
ATOM 646 C C . ALA A 1 89 ? 14.713 -19.308 -4.430 1.00 53.28 89 ALA A C 1
ATOM 648 O O . ALA A 1 89 ? 15.294 -20.205 -3.826 1.00 53.28 89 ALA A O 1
ATOM 649 N N . ALA A 1 90 ? 14.211 -18.235 -3.811 1.00 53.84 90 ALA A N 1
ATOM 650 C CA . ALA A 1 90 ? 14.319 -18.058 -2.373 1.00 53.84 90 ALA A CA 1
ATOM 651 C C . ALA A 1 90 ? 13.641 -19.258 -1.679 1.00 53.84 90 ALA A C 1
ATOM 653 O O . ALA A 1 90 ? 12.485 -19.568 -2.012 1.00 53.84 90 ALA A O 1
ATOM 654 N N . PRO A 1 91 ? 14.318 -19.950 -0.744 1.00 44.69 91 PRO A N 1
ATOM 655 C CA . PRO A 1 91 ? 13.712 -21.041 0.007 1.00 44.69 91 PRO A CA 1
ATOM 656 C C . PRO A 1 91 ? 12.443 -20.543 0.717 1.00 44.69 91 PRO A C 1
ATOM 658 O O . PRO A 1 91 ? 12.458 -19.493 1.355 1.00 44.69 91 PRO A O 1
ATOM 661 N N . GLY A 1 92 ? 11.323 -21.263 0.586 1.00 54.00 92 GLY A N 1
ATOM 662 C CA . GLY A 1 92 ? 10.063 -20.902 1.257 1.00 54.00 92 GLY A CA 1
ATOM 663 C C . GLY A 1 92 ? 9.097 -19.998 0.474 1.00 54.00 92 GLY A C 1
ATOM 664 O O . GLY A 1 92 ? 8.186 -19.423 1.075 1.00 54.00 92 GLY A O 1
ATOM 665 N N . ARG A 1 93 ? 9.227 -19.880 -0.859 1.00 71.81 93 ARG A N 1
ATOM 666 C CA . ARG A 1 93 ? 8.226 -19.193 -1.706 1.00 71.81 93 ARG A CA 1
ATOM 667 C C . ARG A 1 93 ? 6.840 -19.827 -1.539 1.00 71.81 93 ARG A C 1
ATOM 669 O O . ARG A 1 93 ? 6.593 -20.944 -1.992 1.00 71.81 93 ARG A O 1
ATOM 676 N N . THR A 1 94 ? 5.919 -19.090 -0.923 1.00 87.81 94 THR A N 1
ATOM 677 C CA . THR A 1 94 ? 4.510 -19.494 -0.781 1.00 87.81 94 THR A CA 1
ATOM 678 C C . THR A 1 94 ? 3.792 -19.512 -2.140 1.00 87.81 94 THR A C 1
ATOM 680 O O . THR A 1 94 ? 4.278 -18.951 -3.127 1.00 87.81 94 THR A O 1
ATOM 683 N N . SER A 1 95 ? 2.611 -20.133 -2.209 1.00 90.12 95 SER A N 1
ATOM 684 C CA . SER A 1 95 ? 1.743 -20.075 -3.399 1.00 90.12 95 SER A CA 1
ATOM 685 C C . SER A 1 95 ? 1.421 -18.633 -3.812 1.00 90.12 95 SER A C 1
ATOM 687 O O . SER A 1 95 ? 1.458 -18.321 -5.001 1.00 90.12 95 SER A O 1
ATOM 689 N N . ALA A 1 96 ? 1.213 -17.742 -2.838 1.00 91.38 96 ALA A N 1
ATOM 690 C CA . ALA A 1 96 ? 0.999 -16.313 -3.060 1.00 91.38 96 ALA A CA 1
ATOM 691 C C . ALA A 1 96 ? 2.179 -15.645 -3.788 1.00 91.38 96 ALA A C 1
ATOM 693 O O . ALA A 1 96 ? 1.972 -14.963 -4.793 1.00 91.38 96 ALA A O 1
ATOM 694 N N . HIS A 1 97 ? 3.417 -15.898 -3.346 1.00 91.56 97 HIS A N 1
ATOM 695 C CA . HIS A 1 97 ? 4.610 -15.374 -4.019 1.00 91.56 97 HIS A CA 1
ATOM 696 C C . HIS A 1 97 ? 4.703 -15.865 -5.462 1.00 91.56 97 HIS A C 1
ATOM 698 O O . HIS A 1 97 ? 4.954 -15.072 -6.366 1.00 91.56 97 HIS A O 1
ATOM 704 N N . ARG A 1 98 ? 4.462 -17.163 -5.698 1.00 90.75 98 ARG A N 1
ATOM 705 C CA . ARG A 1 98 ? 4.489 -17.733 -7.055 1.00 90.75 98 ARG A CA 1
ATOM 706 C C . ARG A 1 98 ? 3.439 -17.094 -7.961 1.00 90.75 98 ARG A C 1
ATOM 708 O O . ARG A 1 98 ? 3.749 -16.761 -9.102 1.00 90.75 98 ARG A O 1
ATOM 715 N N . ALA A 1 99 ? 2.222 -16.897 -7.456 1.00 91.69 99 ALA A N 1
ATOM 716 C CA . ALA A 1 99 ? 1.135 -16.291 -8.216 1.00 91.69 99 ALA A CA 1
ATOM 717 C C . ALA A 1 99 ? 1.446 -14.836 -8.612 1.00 91.69 99 ALA A C 1
ATOM 719 O O . ALA A 1 99 ? 1.314 -14.478 -9.786 1.00 91.69 99 ALA A O 1
ATOM 720 N N . VAL A 1 100 ? 1.895 -14.016 -7.655 1.00 92.25 100 VAL A N 1
ATOM 721 C CA . VAL A 1 100 ? 2.185 -12.592 -7.883 1.00 92.25 100 VAL A CA 1
ATOM 722 C C . VAL A 1 100 ? 3.437 -12.410 -8.739 1.00 92.25 100 VAL A C 1
ATOM 724 O O . VAL A 1 100 ? 3.356 -11.775 -9.792 1.00 92.25 100 VAL A O 1
ATOM 727 N N . ASN A 1 101 ? 4.565 -13.018 -8.357 1.00 88.94 101 ASN A N 1
ATOM 728 C CA . ASN A 1 101 ? 5.820 -12.872 -9.099 1.00 88.94 101 ASN A CA 1
ATOM 729 C C . ASN A 1 101 ? 5.714 -13.472 -10.497 1.00 88.94 101 ASN A C 1
ATOM 731 O O . ASN A 1 101 ? 6.152 -12.840 -11.447 1.00 88.94 101 ASN A O 1
ATOM 735 N N . GLY A 1 102 ? 5.056 -14.624 -10.668 1.00 88.06 102 GLY A N 1
ATOM 736 C CA . GLY A 1 102 ? 4.862 -15.203 -11.997 1.00 88.06 102 GLY A CA 1
ATOM 737 C C . GLY A 1 102 ? 4.096 -14.266 -12.936 1.00 88.06 102 GLY A C 1
ATOM 738 O O . GLY A 1 102 ? 4.399 -14.192 -14.125 1.00 88.06 102 GLY A O 1
ATOM 739 N N . ARG A 1 103 ? 3.123 -13.505 -12.417 1.00 88.44 103 ARG A N 1
ATOM 740 C CA . ARG A 1 103 ? 2.403 -12.486 -13.195 1.00 88.44 103 ARG A CA 1
ATOM 741 C C . ARG A 1 103 ? 3.307 -11.304 -13.538 1.00 88.44 103 ARG A C 1
ATOM 743 O O . ARG A 1 103 ? 3.388 -10.928 -14.702 1.00 88.44 103 ARG A O 1
ATOM 750 N N . TRP A 1 104 ? 4.000 -10.765 -12.538 1.00 84.94 104 TRP A N 1
ATOM 751 C CA . TRP A 1 104 ? 4.903 -9.626 -12.693 1.00 84.94 104 TRP A CA 1
ATOM 752 C C . TRP A 1 104 ? 6.042 -9.926 -13.667 1.00 84.94 104 TRP A C 1
ATOM 754 O O . TRP A 1 104 ? 6.305 -9.129 -14.558 1.00 84.94 104 TRP A O 1
ATOM 764 N N . GLN A 1 105 ? 6.657 -11.100 -13.553 1.00 83.94 105 GLN A N 1
ATOM 765 C CA . GLN A 1 105 ? 7.738 -11.559 -14.420 1.00 83.94 105 GLN A CA 1
ATOM 766 C C . GLN A 1 105 ? 7.259 -11.764 -15.856 1.00 83.94 105 GLN A C 1
ATOM 768 O O . GLN A 1 105 ? 7.964 -11.384 -16.778 1.00 83.94 105 GLN A O 1
ATOM 773 N N . ARG A 1 106 ? 6.044 -12.285 -16.089 1.00 81.69 106 ARG A N 1
ATOM 774 C CA . ARG A 1 106 ? 5.480 -12.343 -17.453 1.00 81.69 106 ARG A CA 1
ATOM 775 C C . ARG A 1 106 ? 5.340 -10.952 -18.074 1.00 81.69 106 ARG A C 1
ATOM 777 O O . ARG A 1 106 ? 5.649 -10.775 -19.250 1.00 81.69 106 ARG A O 1
ATOM 784 N N . GLU A 1 107 ? 4.929 -9.956 -17.291 1.00 73.88 107 GLU A N 1
ATOM 785 C CA . GLU A 1 107 ? 4.844 -8.570 -17.764 1.00 73.88 107 GLU A CA 1
ATOM 786 C C . GLU A 1 107 ? 6.226 -7.909 -17.934 1.00 73.88 107 GLU A C 1
ATOM 788 O O . GLU A 1 107 ? 6.464 -7.218 -18.926 1.00 73.88 107 GLU A O 1
ATOM 793 N N . ALA A 1 108 ? 7.165 -8.146 -17.013 1.00 61.56 108 ALA A N 1
ATOM 794 C CA . ALA A 1 108 ? 8.521 -7.599 -17.046 1.00 61.56 108 ALA A CA 1
ATOM 795 C C . ALA A 1 108 ? 9.387 -8.243 -18.141 1.00 61.56 108 ALA A C 1
ATOM 797 O O . ALA A 1 108 ? 10.129 -7.543 -18.830 1.00 61.56 108 ALA A O 1
ATOM 798 N N . SER A 1 109 ? 9.250 -9.548 -18.379 1.00 55.91 109 SER A N 1
ATOM 799 C CA . SER A 1 109 ? 9.883 -10.251 -19.497 1.00 55.91 109 SER A CA 1
ATOM 800 C C . SER A 1 109 ? 9.377 -9.740 -20.839 1.00 55.91 109 SER A C 1
ATOM 802 O O . SER A 1 109 ? 10.175 -9.620 -21.761 1.00 55.91 109 SER A O 1
ATOM 804 N N . ALA A 1 110 ? 8.108 -9.331 -20.956 1.00 53.19 110 ALA A N 1
ATOM 805 C CA . ALA A 1 110 ? 7.625 -8.654 -22.162 1.00 53.19 110 ALA A CA 1
ATOM 806 C C . ALA A 1 110 ? 8.330 -7.299 -22.390 1.00 53.19 110 ALA A C 1
ATOM 808 O O . ALA A 1 110 ? 8.592 -6.915 -23.531 1.00 53.19 110 ALA A O 1
ATOM 809 N N . LEU A 1 111 ? 8.699 -6.588 -21.319 1.00 56.34 111 LEU A N 1
ATOM 810 C CA . LEU A 1 111 ? 9.485 -5.350 -21.393 1.00 56.34 111 LEU A CA 1
ATOM 811 C C . LEU A 1 111 ? 10.979 -5.614 -21.663 1.00 56.34 111 LEU A C 1
ATOM 813 O O . LEU A 1 111 ? 11.609 -4.853 -22.396 1.00 56.34 111 LEU A O 1
ATOM 817 N N . ARG A 1 112 ? 11.546 -6.702 -21.128 1.00 57.50 112 ARG A N 1
ATOM 818 C CA . ARG A 1 112 ? 12.945 -7.117 -21.341 1.00 57.50 112 ARG A CA 1
ATOM 819 C C . ARG A 1 112 ? 13.175 -7.696 -22.741 1.00 57.50 112 ARG A C 1
ATOM 821 O O . ARG A 1 112 ? 14.163 -7.343 -23.378 1.00 57.50 112 ARG A O 1
ATOM 828 N N . ALA A 1 113 ? 12.234 -8.486 -23.257 1.00 46.62 113 ALA A N 1
ATOM 829 C CA . ALA A 1 113 ? 12.236 -8.982 -24.633 1.00 46.62 113 ALA A CA 1
ATOM 830 C C . ALA A 1 113 ? 12.170 -7.826 -25.644 1.00 46.62 113 ALA A C 1
ATOM 832 O O . ALA A 1 113 ? 12.915 -7.823 -26.618 1.00 46.62 113 ALA A O 1
ATOM 833 N N . ARG A 1 114 ? 11.381 -6.778 -25.352 1.00 46.44 114 ARG A N 1
ATOM 834 C CA . ARG A 1 114 ? 11.357 -5.536 -26.147 1.00 46.44 114 ARG A CA 1
ATOM 835 C C . ARG A 1 114 ? 12.683 -4.762 -26.130 1.00 46.44 114 ARG A C 1
ATOM 837 O O . ARG A 1 114 ? 12.969 -4.060 -27.093 1.00 46.44 114 ARG A O 1
ATOM 844 N N . ARG A 1 115 ? 13.488 -4.872 -25.063 1.00 54.16 115 ARG A N 1
ATOM 845 C CA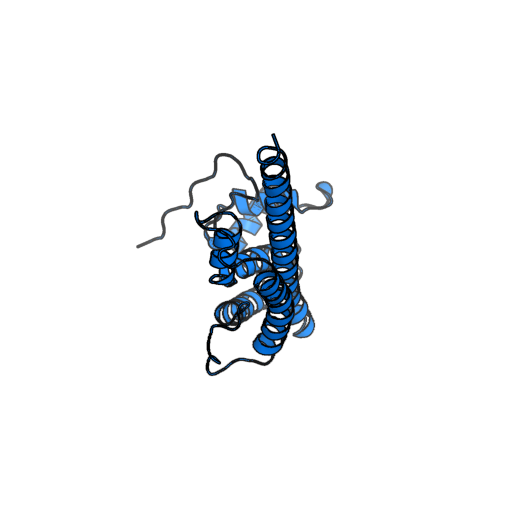 . ARG A 1 115 ? 14.815 -4.228 -24.955 1.00 54.16 115 ARG A CA 1
ATOM 846 C C . ARG A 1 115 ? 15.885 -4.946 -25.779 1.00 54.16 115 ARG A C 1
ATOM 848 O O . ARG A 1 115 ? 16.679 -4.274 -26.429 1.00 54.16 115 ARG A O 1
ATOM 855 N N . MET A 1 116 ? 15.892 -6.281 -25.784 1.00 45.19 116 MET A N 1
ATOM 856 C CA . MET A 1 116 ? 16.878 -7.061 -26.548 1.00 45.19 116 MET A CA 1
ATOM 857 C C . MET A 1 116 ? 16.738 -6.886 -28.063 1.00 45.19 116 MET A C 1
ATOM 859 O O . MET A 1 116 ? 17.730 -6.982 -28.774 1.00 45.19 116 MET A O 1
ATOM 863 N N . THR A 1 117 ? 15.543 -6.559 -28.559 1.00 41.62 117 THR A N 1
ATOM 864 C CA . THR A 1 117 ? 15.331 -6.255 -29.980 1.00 41.62 117 THR A CA 1
ATOM 865 C C . THR A 1 117 ? 15.664 -4.812 -30.376 1.00 41.62 117 THR A C 1
ATOM 867 O O . THR A 1 117 ? 15.608 -4.517 -31.563 1.00 41.62 117 THR A O 1
ATOM 870 N N . LEU A 1 118 ? 15.969 -3.898 -29.435 1.00 43.75 118 LEU A N 1
ATOM 871 C CA . LEU A 1 118 ? 16.038 -2.457 -29.742 1.00 43.75 118 LEU A CA 1
ATOM 872 C C . LEU A 1 118 ? 17.314 -1.700 -29.323 1.00 43.75 118 LEU A C 1
ATOM 874 O O . LEU A 1 118 ? 17.532 -0.638 -29.899 1.00 43.75 118 LEU A O 1
ATOM 878 N N . SER A 1 119 ? 18.168 -2.137 -28.379 1.00 46.44 119 SER A N 1
ATOM 879 C CA . SER A 1 119 ? 19.380 -1.346 -28.034 1.00 46.44 119 SER A CA 1
ATOM 880 C C . SER A 1 119 ? 20.475 -2.087 -27.252 1.00 46.44 119 SER A C 1
ATOM 882 O O . SER A 1 119 ? 20.202 -2.697 -26.221 1.00 46.44 119 SER A O 1
ATOM 884 N N . SER A 1 120 ? 21.738 -1.902 -27.665 1.00 49.69 120 SER A N 1
ATOM 885 C CA . SER A 1 120 ? 22.951 -2.403 -26.985 1.00 49.69 120 SER A CA 1
ATOM 886 C C . SER A 1 120 ? 23.358 -1.588 -25.744 1.00 49.69 120 SER A C 1
ATOM 888 O O . SER A 1 120 ? 24.167 -2.050 -24.943 1.00 49.69 120 SER A O 1
ATOM 890 N N . ARG A 1 121 ? 22.805 -0.378 -25.558 1.00 53.41 121 ARG A N 1
ATOM 891 C CA . ARG A 1 121 ? 23.011 0.465 -24.365 1.00 53.41 121 ARG A CA 1
ATOM 892 C C . ARG A 1 121 ? 21.846 1.464 -24.219 1.00 53.41 121 ARG A C 1
ATOM 894 O O . ARG A 1 121 ? 21.929 2.563 -24.749 1.00 53.41 121 ARG A O 1
ATOM 901 N N . PRO A 1 122 ? 20.723 1.078 -23.586 1.00 55.84 122 PRO A N 1
ATOM 902 C CA . PRO A 1 122 ? 19.478 1.849 -23.654 1.00 55.84 122 PRO A CA 1
ATOM 903 C C . PRO A 1 122 ? 19.480 3.153 -22.840 1.00 55.84 122 PRO A C 1
ATOM 905 O O . PRO A 1 122 ? 18.550 3.936 -22.992 1.00 55.84 122 PRO A O 1
ATOM 908 N N . ASP A 1 123 ? 20.471 3.371 -21.970 1.00 59.12 123 ASP A N 1
ATOM 909 C CA . ASP A 1 123 ? 20.572 4.578 -21.141 1.00 59.12 123 ASP A CA 1
ATOM 910 C C . ASP A 1 123 ? 22.029 4.775 -20.655 1.00 59.12 123 ASP A C 1
ATOM 912 O O . ASP A 1 123 ? 22.416 4.202 -19.634 1.00 59.12 123 ASP A O 1
ATOM 916 N N . PRO A 1 124 ? 22.899 5.460 -21.423 1.00 55.25 124 PRO A N 1
ATOM 917 C CA . PRO A 1 124 ? 24.316 5.624 -21.078 1.00 55.25 124 PRO A CA 1
ATOM 918 C C . PRO A 1 124 ? 24.555 6.482 -19.826 1.00 55.25 124 PRO A C 1
ATOM 920 O O . PRO A 1 124 ? 25.562 6.271 -19.153 1.00 55.25 124 PRO A O 1
ATOM 923 N N . ASP A 1 125 ? 23.614 7.377 -19.500 1.00 58.72 125 ASP A N 1
ATOM 924 C CA . ASP A 1 125 ? 23.795 8.459 -18.520 1.00 58.72 125 ASP A CA 1
ATOM 925 C C . ASP A 1 125 ? 22.926 8.309 -17.250 1.00 58.72 125 ASP A C 1
ATOM 927 O O . ASP A 1 125 ? 22.883 9.208 -16.413 1.00 58.72 125 ASP A O 1
ATOM 931 N N . GLY A 1 126 ? 22.239 7.173 -17.063 1.00 60.88 126 GLY A N 1
ATOM 932 C CA . GLY A 1 126 ? 21.452 6.908 -15.846 1.00 60.88 126 GLY A CA 1
ATOM 933 C C . GLY A 1 126 ? 20.086 7.610 -15.797 1.00 60.88 126 GLY A C 1
ATOM 934 O O . GLY A 1 126 ? 19.637 8.039 -14.733 1.00 60.88 126 GLY A O 1
ATOM 935 N N . GLY A 1 127 ? 19.420 7.728 -16.942 1.00 71.00 127 GLY A N 1
ATOM 936 C CA . GLY A 1 127 ? 18.115 8.352 -17.123 1.00 71.00 127 GLY A CA 1
ATOM 937 C C . GLY A 1 127 ? 16.890 7.566 -16.600 1.00 71.00 127 GLY A C 1
ATOM 938 O O . GLY A 1 127 ? 16.974 6.713 -15.704 1.00 71.00 127 GLY A O 1
ATOM 939 N N . PRO A 1 128 ? 15.680 7.879 -17.117 1.00 71.81 128 PRO A N 1
ATOM 940 C CA . PRO A 1 128 ? 14.401 7.402 -16.576 1.00 71.81 128 PRO A CA 1
ATOM 941 C C . PRO A 1 128 ? 14.260 5.876 -16.489 1.00 71.81 128 PRO A C 1
ATOM 943 O O . PRO A 1 128 ? 13.526 5.364 -15.638 1.00 71.81 128 PRO A O 1
ATOM 946 N N . LEU A 1 129 ? 14.946 5.128 -17.359 1.00 73.19 129 LEU A N 1
ATOM 947 C CA . LEU A 1 129 ? 14.885 3.668 -17.355 1.00 73.19 129 LEU A CA 1
ATOM 948 C C . LEU A 1 129 ? 15.738 3.050 -16.246 1.00 73.19 129 LEU A C 1
ATOM 950 O O . LEU A 1 129 ? 15.342 2.004 -15.720 1.00 73.19 129 LEU A O 1
ATOM 954 N N . ASP A 1 130 ? 16.858 3.676 -15.873 1.00 73.31 130 ASP A N 1
ATOM 955 C CA . ASP A 1 130 ? 17.651 3.243 -14.720 1.00 73.31 130 ASP A CA 1
ATOM 956 C C . ASP A 1 130 ? 16.901 3.503 -13.407 1.00 73.31 130 ASP A C 1
ATOM 958 O O . ASP A 1 130 ? 16.814 2.619 -12.551 1.00 73.31 130 ASP A O 1
ATOM 962 N N . ALA A 1 131 ? 16.243 4.661 -13.284 1.00 75.38 131 ALA A N 1
ATOM 963 C CA . ALA A 1 131 ? 15.381 4.957 -12.140 1.00 75.38 131 ALA A CA 1
ATOM 964 C C . ALA A 1 131 ? 14.278 3.900 -11.955 1.00 75.38 131 ALA A C 1
ATOM 966 O O . ALA A 1 131 ? 14.104 3.361 -10.860 1.00 75.38 131 ALA A O 1
ATOM 967 N N . LEU A 1 132 ? 13.601 3.522 -13.043 1.00 77.25 132 LEU A N 1
ATOM 968 C CA . LEU A 1 132 ? 12.600 2.453 -13.030 1.00 77.25 132 LEU A CA 1
ATOM 969 C C . LEU A 1 132 ? 13.202 1.083 -12.684 1.00 77.25 132 LEU A C 1
ATOM 971 O O . LEU A 1 132 ? 12.567 0.297 -11.982 1.00 77.25 132 LEU A O 1
ATOM 975 N N . ALA A 1 133 ? 14.422 0.784 -13.139 1.00 75.50 133 ALA A N 1
ATOM 976 C CA . ALA A 1 133 ? 15.111 -0.453 -12.780 1.00 75.50 133 ALA A CA 1
ATOM 977 C C . ALA A 1 133 ? 15.468 -0.498 -11.284 1.00 75.50 133 ALA A C 1
ATOM 979 O O . ALA A 1 133 ? 15.287 -1.535 -10.648 1.00 75.50 133 ALA A O 1
ATOM 980 N N . ARG A 1 134 ? 15.915 0.618 -10.694 1.00 76.31 134 ARG A N 1
ATOM 981 C CA . ARG A 1 134 ? 16.162 0.726 -9.244 1.00 76.31 134 ARG A CA 1
ATOM 982 C C . ARG A 1 134 ? 14.888 0.523 -8.425 1.00 76.31 134 ARG A C 1
ATOM 984 O O . ARG A 1 134 ? 14.926 -0.179 -7.415 1.00 76.31 134 ARG A O 1
ATOM 991 N N . GLU A 1 135 ? 13.756 1.059 -8.876 1.00 77.38 135 GLU A N 1
ATOM 992 C CA . GLU A 1 135 ? 12.462 0.806 -8.230 1.00 77.38 135 GLU A CA 1
ATOM 993 C C . GLU A 1 135 ? 12.065 -0.675 -8.280 1.00 77.38 135 GLU A C 1
ATOM 995 O O . GLU A 1 135 ? 11.589 -1.216 -7.283 1.00 77.38 135 GLU A O 1
ATOM 1000 N N . LEU A 1 136 ? 12.303 -1.362 -9.403 1.00 77.94 136 LEU A N 1
ATOM 1001 C CA . LEU A 1 136 ? 12.016 -2.796 -9.524 1.00 77.94 136 LEU A CA 1
ATOM 1002 C C . LEU A 1 136 ? 12.893 -3.676 -8.633 1.00 77.94 136 LEU A C 1
ATOM 1004 O O . LEU A 1 136 ? 12.478 -4.782 -8.306 1.00 77.94 136 LEU A O 1
ATOM 1008 N N . ARG A 1 137 ? 14.067 -3.198 -8.206 1.00 77.38 137 ARG A N 1
ATOM 1009 C CA . ARG A 1 137 ? 14.886 -3.885 -7.191 1.00 77.38 137 ARG A CA 1
ATOM 1010 C C . ARG A 1 137 ? 14.346 -3.691 -5.771 1.00 77.38 137 ARG A C 1
ATOM 1012 O O . ARG A 1 137 ? 14.710 -4.435 -4.870 1.00 77.38 137 ARG A O 1
ATOM 1019 N N . THR A 1 138 ? 13.470 -2.706 -5.557 1.00 81.25 138 THR A N 1
ATOM 1020 C CA . THR A 1 138 ? 12.854 -2.397 -4.253 1.00 81.25 138 THR A CA 1
ATOM 1021 C C . THR A 1 138 ? 11.318 -2.332 -4.333 1.00 81.25 138 THR A C 1
ATOM 1023 O O . THR A 1 138 ? 10.688 -1.385 -3.849 1.00 81.25 138 THR A O 1
ATOM 1026 N N . PRO A 1 139 ? 10.661 -3.364 -4.903 1.00 82.31 139 PRO A N 1
ATOM 1027 C CA . PRO A 1 139 ? 9.224 -3.337 -5.191 1.00 82.31 139 PRO A CA 1
ATOM 1028 C C . PRO A 1 139 ? 8.363 -3.251 -3.925 1.00 82.31 139 PRO A C 1
ATOM 1030 O O . PRO A 1 139 ? 7.248 -2.718 -3.946 1.00 82.31 139 PRO A O 1
ATOM 1033 N N . TRP A 1 140 ? 8.902 -3.750 -2.811 1.00 88.56 140 TRP A N 1
ATOM 1034 C CA . TRP A 1 140 ? 8.276 -3.741 -1.498 1.00 88.56 140 TRP A CA 1
ATOM 1035 C C . TRP A 1 140 ? 7.876 -2.328 -1.061 1.00 88.56 140 TRP A C 1
ATOM 1037 O O . TRP A 1 140 ? 6.826 -2.162 -0.450 1.00 88.56 140 TRP A O 1
ATOM 1047 N N . ALA A 1 141 ? 8.641 -1.291 -1.418 1.00 88.94 141 ALA A N 1
ATOM 1048 C CA . ALA A 1 141 ? 8.380 0.066 -0.946 1.00 88.94 141 ALA A CA 1
ATOM 1049 C C . ALA A 1 141 ? 7.085 0.640 -1.549 1.00 88.94 141 ALA A C 1
ATOM 1051 O O . ALA A 1 141 ? 6.242 1.190 -0.836 1.00 88.94 141 ALA A O 1
ATOM 1052 N N . ALA A 1 142 ? 6.889 0.477 -2.862 1.00 89.25 142 ALA A N 1
ATOM 1053 C CA . ALA A 1 142 ? 5.659 0.889 -3.540 1.00 89.25 142 ALA A CA 1
ATOM 1054 C C . ALA A 1 142 ? 4.455 0.040 -3.102 1.00 89.25 142 ALA A C 1
ATOM 1056 O O . ALA A 1 142 ? 3.364 0.574 -2.890 1.00 89.25 142 ALA A O 1
ATOM 1057 N N . TYR A 1 143 ? 4.669 -1.267 -2.928 1.00 94.00 143 TYR A N 1
ATOM 1058 C CA . TYR A 1 143 ? 3.652 -2.191 -2.439 1.00 94.00 143 TYR A CA 1
ATOM 1059 C C . TYR A 1 143 ? 3.175 -1.824 -1.028 1.00 94.00 143 TYR A C 1
ATOM 1061 O O . TYR A 1 143 ? 1.983 -1.590 -0.833 1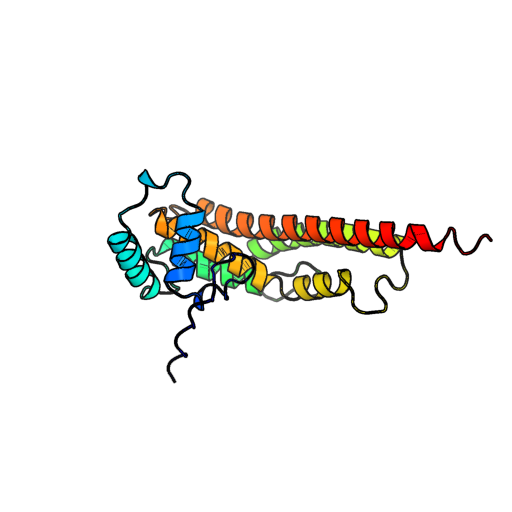.00 94.00 143 TYR A O 1
ATOM 1069 N N . MET A 1 144 ? 4.089 -1.675 -0.064 1.00 94.56 144 MET A N 1
ATOM 1070 C CA . MET A 1 144 ? 3.748 -1.377 1.330 1.00 94.56 144 MET A CA 1
ATOM 1071 C C . MET A 1 144 ? 3.081 -0.011 1.486 1.00 94.56 144 MET A C 1
ATOM 1073 O O . MET A 1 144 ? 2.111 0.108 2.232 1.00 94.56 144 MET A O 1
ATOM 1077 N N . ARG A 1 145 ? 3.517 1.007 0.726 1.00 92.88 145 ARG A N 1
ATOM 1078 C CA . ARG A 1 145 ? 2.848 2.319 0.707 1.00 92.88 145 ARG A CA 1
ATOM 1079 C C . ARG A 1 145 ? 1.380 2.219 0.289 1.00 92.88 145 ARG A C 1
ATOM 1081 O O . ARG A 1 145 ? 0.519 2.829 0.921 1.00 92.88 145 ARG A O 1
ATOM 1088 N N . ARG A 1 146 ? 1.081 1.447 -0.759 1.00 93.69 146 ARG A N 1
ATOM 1089 C CA . ARG A 1 146 ? -0.294 1.273 -1.260 1.00 93.69 146 ARG A CA 1
ATOM 1090 C C . ARG A 1 146 ? -1.135 0.345 -0.403 1.00 93.69 146 ARG A C 1
ATOM 1092 O O . ARG A 1 146 ? -2.337 0.582 -0.290 1.00 93.69 146 ARG A O 1
ATOM 1099 N N . LEU A 1 147 ? -0.523 -0.693 0.161 1.00 96.62 147 LEU A N 1
ATOM 1100 C CA . LEU A 1 147 ? -1.191 -1.587 1.093 1.00 96.62 147 LEU A CA 1
ATOM 1101 C C . LEU A 1 147 ? -1.649 -0.803 2.314 1.00 96.62 147 LEU A C 1
ATOM 1103 O O . LEU A 1 147 ? -2.831 -0.826 2.632 1.00 96.62 147 LEU A O 1
ATOM 1107 N N . TRP A 1 148 ? -0.740 -0.049 2.932 1.00 95.00 148 TRP A N 1
ATOM 1108 C CA . TRP A 1 148 ? -1.073 0.743 4.105 1.00 95.00 148 TRP A CA 1
ATOM 1109 C C . TRP A 1 148 ? -2.197 1.738 3.814 1.00 95.00 148 TRP A C 1
ATOM 1111 O O . TRP A 1 148 ? -3.164 1.783 4.560 1.00 95.00 148 TRP A O 1
ATOM 1121 N N . ALA A 1 149 ? -2.136 2.468 2.693 1.00 92.25 149 ALA A N 1
ATOM 1122 C CA . ALA A 1 149 ? -3.194 3.413 2.328 1.00 92.25 149 ALA A CA 1
ATOM 1123 C C . ALA A 1 149 ? -4.572 2.737 2.182 1.00 92.25 149 ALA A C 1
ATOM 1125 O O . ALA A 1 149 ? -5.577 3.298 2.607 1.00 92.25 149 ALA A O 1
ATOM 1126 N N . ARG A 1 150 ? -4.623 1.520 1.620 1.00 94.69 150 ARG A N 1
ATOM 1127 C CA . ARG A 1 150 ? -5.865 0.739 1.504 1.00 94.69 150 ARG A CA 1
ATOM 1128 C C . ARG A 1 150 ? -6.367 0.229 2.849 1.00 94.69 150 ARG A C 1
ATOM 1130 O O . ARG A 1 150 ? -7.557 0.341 3.109 1.00 94.69 150 ARG A O 1
ATOM 1137 N N . LEU A 1 151 ? -5.487 -0.326 3.681 1.00 96.31 151 LEU A N 1
ATOM 1138 C CA . LEU A 1 151 ? -5.866 -0.833 5.002 1.00 96.31 151 LEU A CA 1
ATOM 1139 C C . LEU A 1 151 ? -6.322 0.305 5.912 1.00 96.31 151 LEU A C 1
ATOM 1141 O O . LEU A 1 151 ? -7.360 0.192 6.544 1.00 96.31 151 LEU A O 1
ATOM 1145 N N . HIS A 1 152 ? -5.607 1.427 5.903 1.00 94.00 152 HIS A N 1
ATOM 1146 C CA . HIS A 1 152 ? -5.983 2.610 6.662 1.00 94.00 152 HIS A CA 1
ATOM 1147 C C . HIS A 1 152 ? -7.330 3.183 6.207 1.00 94.00 152 HIS A C 1
ATOM 1149 O O . HIS A 1 152 ? -8.180 3.464 7.041 1.00 94.00 152 HIS A O 1
ATOM 1155 N N . GLY A 1 153 ? -7.570 3.285 4.894 1.00 91.88 153 GLY A N 1
ATOM 1156 C CA . GLY A 1 153 ? -8.878 3.695 4.377 1.00 91.88 153 GLY A CA 1
ATOM 1157 C C . GLY A 1 153 ? -10.006 2.765 4.837 1.00 91.88 153 GLY A C 1
ATOM 1158 O O . GLY A 1 153 ? -11.053 3.236 5.262 1.00 91.88 153 GLY A O 1
ATOM 1159 N N . ARG A 1 154 ? -9.782 1.445 4.830 1.00 93.88 154 ARG A N 1
ATOM 1160 C CA . ARG A 1 154 ? -10.753 0.479 5.367 1.00 93.88 154 ARG A CA 1
ATOM 1161 C C . ARG A 1 154 ? -10.996 0.659 6.865 1.00 93.88 154 ARG A C 1
ATOM 1163 O O . ARG A 1 154 ? -12.144 0.660 7.278 1.00 93.88 154 ARG A O 1
ATOM 1170 N N . ASP A 1 155 ? -9.943 0.855 7.651 1.00 93.94 155 ASP A N 1
ATOM 1171 C CA . ASP A 1 155 ? -10.024 1.091 9.101 1.00 93.94 155 ASP A CA 1
ATOM 1172 C C . ASP A 1 155 ? -10.751 2.407 9.439 1.00 93.94 155 ASP A C 1
ATOM 1174 O O . ASP A 1 155 ? -11.408 2.548 10.469 1.00 93.94 155 ASP A O 1
ATOM 1178 N N . VAL A 1 156 ? -10.650 3.396 8.550 1.00 91.12 156 VAL A N 1
ATOM 1179 C CA . VAL A 1 156 ? -11.383 4.663 8.644 1.00 91.12 156 VAL A CA 1
ATOM 1180 C C . VAL A 1 156 ? -12.873 4.478 8.391 1.00 91.12 156 VAL A C 1
ATOM 1182 O O . VAL A 1 156 ? -13.679 5.083 9.093 1.00 91.12 156 VAL A O 1
ATOM 1185 N N . HIS A 1 157 ? -13.216 3.620 7.434 1.00 89.62 157 HIS A N 1
ATOM 1186 C CA . HIS A 1 157 ? -14.590 3.268 7.086 1.00 89.62 157 HIS A CA 1
ATOM 1187 C C . HIS A 1 157 ? -15.134 2.066 7.871 1.00 89.62 157 HIS A C 1
ATOM 1189 O O . HIS A 1 157 ? -16.163 1.524 7.481 1.00 89.62 157 HIS A O 1
ATOM 1195 N N . GLU A 1 158 ? -14.447 1.640 8.940 1.00 92.12 158 GLU A N 1
ATOM 1196 C CA . GLU A 1 158 ? -14.865 0.521 9.800 1.00 92.12 158 GLU A CA 1
ATOM 1197 C C . GLU A 1 158 ? -15.188 -0.752 8.985 1.00 92.12 158 GLU A C 1
ATOM 1199 O O . GLU A 1 158 ? -16.149 -1.467 9.246 1.00 92.12 158 GLU A O 1
ATOM 1204 N N . ALA A 1 159 ? -14.373 -1.020 7.958 1.00 94.44 159 ALA A N 1
ATOM 1205 C CA . ALA A 1 159 ? -14.565 -2.094 6.987 1.00 94.44 159 ALA A CA 1
ATOM 1206 C C . ALA A 1 159 ? -13.525 -3.218 7.185 1.00 94.44 159 ALA A C 1
ATOM 1208 O O . ALA A 1 159 ? -12.536 -3.273 6.432 1.00 94.44 159 ALA A O 1
ATOM 1209 N N . PRO A 1 160 ? -13.711 -4.120 8.168 1.00 96.31 160 PRO A N 1
ATOM 1210 C CA . PRO A 1 160 ? -12.798 -5.235 8.410 1.00 96.31 160 PRO A CA 1
ATOM 1211 C C . PRO A 1 160 ? -12.732 -6.197 7.212 1.00 96.31 160 PRO A C 1
ATOM 1213 O O . PRO A 1 160 ? -13.394 -6.021 6.183 1.00 96.31 160 PRO A O 1
ATOM 1216 N N . LEU A 1 161 ? -11.848 -7.186 7.299 1.00 97.69 161 LEU A N 1
ATOM 1217 C CA . LEU A 1 161 ? -11.746 -8.290 6.352 1.00 97.69 161 LEU A CA 1
ATOM 1218 C C . LEU A 1 161 ? -12.387 -9.522 6.980 1.00 97.69 161 LEU A C 1
ATOM 1220 O O . LEU A 1 161 ? -11.823 -10.113 7.898 1.00 97.69 161 LEU A O 1
ATOM 1224 N N . ASP A 1 162 ? -13.540 -9.908 6.447 1.00 95.19 162 ASP A N 1
ATOM 1225 C CA . ASP A 1 162 ? -14.364 -10.972 7.027 1.00 95.19 162 ASP A CA 1
ATOM 1226 C C . ASP A 1 162 ? -13.761 -12.366 6.819 1.00 95.19 162 ASP A C 1
ATOM 1228 O O . ASP A 1 162 ? -13.992 -13.284 7.604 1.00 95.19 162 ASP A O 1
ATOM 1232 N N . ASP A 1 163 ? -12.973 -12.540 5.754 1.00 96.12 163 ASP A N 1
ATOM 1233 C CA . ASP A 1 163 ? -12.422 -13.832 5.374 1.00 96.12 163 ASP A CA 1
ATOM 1234 C C . ASP A 1 163 ? -11.070 -13.747 4.640 1.00 96.12 163 ASP A C 1
ATOM 1236 O O . ASP A 1 163 ? -10.541 -12.687 4.274 1.00 96.12 163 ASP A O 1
ATOM 1240 N N . LEU A 1 164 ? -10.493 -14.927 4.400 1.00 95.19 164 LEU A N 1
ATOM 1241 C CA . LEU A 1 164 ? -9.238 -15.082 3.667 1.00 95.19 164 LEU A CA 1
ATOM 1242 C C . LEU A 1 164 ? -9.344 -14.584 2.217 1.00 95.19 164 LEU A C 1
ATOM 1244 O O . LEU A 1 164 ? -8.360 -14.079 1.673 1.00 95.19 164 LEU A O 1
ATOM 1248 N N . ALA A 1 165 ? -10.512 -14.722 1.584 1.00 96.56 165 ALA A N 1
ATOM 1249 C CA . ALA A 1 165 ? -10.726 -14.283 0.209 1.00 96.56 165 ALA A CA 1
ATOM 1250 C C . ALA A 1 165 ? -10.639 -12.755 0.099 1.00 96.56 165 ALA A C 1
ATOM 1252 O O . ALA A 1 165 ? -9.956 -12.237 -0.788 1.00 96.56 165 ALA A O 1
ATOM 1253 N N . SER A 1 166 ? -11.239 -12.040 1.047 1.00 96.94 166 SER A N 1
ATOM 1254 C CA . SER A 1 166 ? -11.189 -10.586 1.183 1.00 96.94 166 SER A CA 1
ATOM 1255 C C . SER A 1 166 ? -9.766 -10.111 1.448 1.00 96.94 166 SER A C 1
ATOM 1257 O O . SER A 1 166 ? -9.282 -9.187 0.785 1.00 96.94 166 SER A O 1
ATOM 1259 N N . ALA A 1 167 ? -9.047 -10.783 2.354 1.00 96.75 167 ALA A N 1
ATOM 1260 C CA . ALA A 1 167 ? -7.641 -10.486 2.609 1.00 96.75 167 ALA A CA 1
ATOM 1261 C C . ALA A 1 167 ? -6.790 -10.669 1.345 1.00 96.75 167 ALA A C 1
ATOM 1263 O O . ALA A 1 167 ? -6.030 -9.776 0.962 1.00 96.75 167 ALA A O 1
ATOM 1264 N N . TRP A 1 168 ? -6.958 -11.788 0.637 1.00 97.44 168 TRP A N 1
ATOM 1265 C CA . TRP A 1 168 ? -6.248 -12.038 -0.613 1.00 97.44 168 TRP A CA 1
ATOM 1266 C C . TRP A 1 168 ? -6.592 -11.016 -1.702 1.00 97.44 168 TRP A C 1
ATOM 1268 O O . TRP A 1 168 ? -5.691 -10.530 -2.388 1.00 97.44 168 TRP A O 1
ATOM 1278 N N . ALA A 1 169 ? -7.865 -10.636 -1.832 1.00 97.56 169 ALA A N 1
ATOM 1279 C CA . ALA A 1 169 ? -8.311 -9.634 -2.794 1.00 97.56 169 ALA A CA 1
ATOM 1280 C C . ALA A 1 169 ? -7.615 -8.281 -2.574 1.00 97.56 169 ALA A C 1
ATOM 1282 O O . ALA A 1 169 ? -7.210 -7.635 -3.546 1.00 97.56 169 ALA A O 1
ATOM 1283 N N . VAL A 1 170 ? -7.407 -7.876 -1.315 1.00 98.00 170 VAL A N 1
ATOM 1284 C CA . VAL A 1 170 ? -6.634 -6.671 -0.982 1.00 98.00 170 VAL A CA 1
ATOM 1285 C C . VAL A 1 170 ? -5.161 -6.836 -1.361 1.00 98.00 170 VAL A C 1
ATOM 1287 O O . VAL A 1 170 ? -4.620 -5.974 -2.058 1.00 98.00 170 VAL A O 1
ATOM 1290 N N . LEU A 1 171 ? -4.512 -7.931 -0.953 1.00 97.69 171 LEU A N 1
ATOM 1291 C CA . LEU A 1 171 ? -3.078 -8.152 -1.188 1.00 97.69 171 LEU A CA 1
ATOM 1292 C C . LEU A 1 171 ? -2.739 -8.260 -2.688 1.00 97.69 171 LEU A C 1
ATOM 1294 O O . LEU A 1 171 ? -1.891 -7.516 -3.192 1.00 97.69 171 LEU A O 1
ATOM 1298 N N . ASP A 1 172 ? -3.435 -9.125 -3.435 1.00 96.19 172 ASP A N 1
ATOM 1299 C CA . ASP A 1 172 ? -3.239 -9.260 -4.887 1.00 96.19 172 ASP A CA 1
ATOM 1300 C C . ASP A 1 172 ? -3.697 -7.995 -5.627 1.00 96.19 172 ASP A C 1
ATOM 1302 O O . ASP A 1 172 ? -3.045 -7.565 -6.579 1.00 96.19 172 ASP A O 1
ATOM 1306 N N . GLY A 1 173 ? -4.763 -7.333 -5.163 1.00 97.44 173 GLY A N 1
ATOM 1307 C CA . GLY A 1 173 ? -5.222 -6.057 -5.714 1.00 97.44 173 GLY A CA 1
ATOM 1308 C C . GLY A 1 173 ? -4.165 -4.952 -5.618 1.00 97.44 173 GLY A C 1
ATOM 1309 O O . GLY A 1 173 ? -3.924 -4.233 -6.595 1.00 97.44 173 GLY A O 1
ATOM 1310 N N . VAL A 1 174 ? -3.475 -4.840 -4.478 1.00 97.19 174 VAL A N 1
ATOM 1311 C CA . VAL A 1 174 ? -2.348 -3.911 -4.301 1.00 97.19 174 VAL A CA 1
ATOM 1312 C C . VAL A 1 174 ? -1.212 -4.267 -5.253 1.00 97.19 174 VAL A C 1
ATOM 1314 O O . VAL A 1 174 ? -0.757 -3.388 -5.992 1.00 97.19 174 VAL A O 1
ATOM 1317 N N . ALA A 1 175 ? -0.788 -5.533 -5.293 1.00 94.19 175 ALA A N 1
ATOM 1318 C CA . ALA A 1 175 ? 0.285 -5.983 -6.179 1.00 94.19 175 ALA A CA 1
ATOM 1319 C C . ALA A 1 175 ? -0.035 -5.688 -7.653 1.00 94.19 175 ALA A C 1
ATOM 1321 O O . ALA A 1 175 ? 0.790 -5.139 -8.385 1.00 94.19 1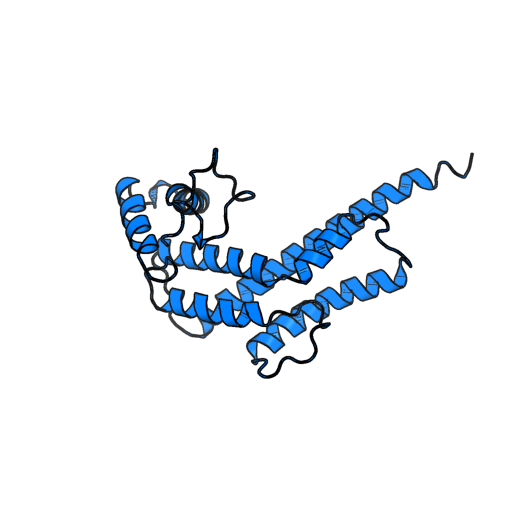75 ALA A O 1
ATOM 1322 N N . ARG A 1 176 ? -1.266 -5.970 -8.086 1.00 93.69 176 ARG A N 1
ATOM 1323 C CA . ARG A 1 176 ? -1.737 -5.680 -9.444 1.00 93.69 176 ARG A CA 1
ATOM 1324 C C . ARG A 1 176 ? -1.696 -4.190 -9.751 1.00 93.69 176 ARG A C 1
ATOM 1326 O O . ARG A 1 176 ? -1.278 -3.804 -10.840 1.00 93.69 176 ARG A O 1
ATOM 1333 N N . SER A 1 177 ? -2.080 -3.347 -8.792 1.00 94.12 177 SER A N 1
ATOM 1334 C CA . SER A 1 177 ? -2.010 -1.897 -8.967 1.00 94.12 177 SER A CA 1
ATOM 1335 C C . SER A 1 177 ? -0.570 -1.424 -9.187 1.00 94.12 177 SER A C 1
ATOM 1337 O O . SER A 1 177 ? -0.334 -0.582 -10.054 1.00 94.12 177 SER A O 1
ATOM 1339 N N . VAL A 1 178 ? 0.397 -1.936 -8.409 1.00 91.69 178 VAL A N 1
ATOM 1340 C CA . VAL A 1 178 ? 1.816 -1.535 -8.497 1.00 91.69 178 VAL A CA 1
ATOM 1341 C C . VAL A 1 178 ? 2.378 -1.920 -9.852 1.00 91.69 178 VAL A C 1
ATOM 1343 O O . VAL A 1 178 ? 2.968 -1.086 -10.532 1.00 91.69 178 VAL A O 1
ATOM 1346 N N . MET A 1 179 ? 2.105 -3.148 -10.277 1.00 87.31 179 MET A N 1
ATOM 1347 C CA . MET A 1 179 ? 2.483 -3.652 -11.590 1.00 87.31 179 MET A CA 1
ATOM 1348 C C . MET A 1 179 ? 1.894 -2.811 -12.726 1.00 87.31 179 MET A C 1
ATOM 1350 O O . MET A 1 179 ? 2.628 -2.394 -13.617 1.00 87.31 179 MET A O 1
ATOM 1354 N N . MET A 1 180 ? 0.596 -2.493 -12.681 1.00 88.56 180 MET A N 1
ATOM 1355 C CA . MET A 1 180 ? -0.059 -1.691 -13.723 1.00 88.56 180 MET A CA 1
ATOM 1356 C C . MET A 1 180 ? 0.517 -0.281 -13.839 1.00 88.56 180 MET A C 1
ATOM 1358 O O . MET A 1 180 ? 0.719 0.213 -14.950 1.00 88.56 180 MET A O 1
ATOM 1362 N N . ASP A 1 181 ? 0.800 0.348 -12.704 1.00 88.31 181 ASP A N 1
ATOM 1363 C CA . ASP A 1 181 ? 1.425 1.665 -12.655 1.00 88.31 181 ASP A CA 1
ATOM 1364 C C . ASP A 1 181 ? 2.872 1.627 -13.167 1.00 88.31 181 ASP A C 1
ATOM 1366 O O . ASP A 1 181 ? 3.257 2.436 -14.009 1.00 88.31 181 ASP A O 1
ATOM 1370 N N . HIS A 1 182 ? 3.656 0.629 -12.755 1.00 82.56 182 HIS A N 1
ATOM 1371 C CA . HIS A 1 182 ? 4.997 0.427 -13.295 1.00 82.56 182 HIS A CA 1
ATOM 1372 C C . HIS A 1 182 ? 4.960 0.229 -14.821 1.00 82.56 182 HIS A C 1
ATOM 1374 O O . HIS A 1 182 ? 5.696 0.879 -15.564 1.00 82.56 182 HIS A O 1
ATOM 1380 N N . ARG A 1 183 ? 4.027 -0.594 -15.315 1.00 83.25 183 ARG A N 1
ATOM 1381 C CA . ARG A 1 183 ? 3.794 -0.823 -16.748 1.00 83.25 183 ARG A CA 1
ATOM 1382 C C . ARG A 1 183 ? 3.472 0.478 -17.488 1.00 83.25 183 ARG A C 1
ATOM 1384 O O . ARG A 1 183 ? 3.935 0.677 -18.611 1.00 83.25 183 ARG A O 1
ATOM 1391 N N . ALA A 1 184 ? 2.671 1.358 -16.889 1.00 85.25 184 ALA A N 1
ATOM 1392 C CA . ALA A 1 184 ? 2.352 2.664 -17.458 1.00 85.25 184 ALA A CA 1
ATOM 1393 C C . ALA A 1 184 ? 3.583 3.578 -17.523 1.00 85.25 184 ALA A C 1
ATOM 1395 O O . ALA A 1 184 ? 3.840 4.162 -18.576 1.00 85.25 184 ALA A O 1
ATOM 1396 N N . ARG A 1 185 ? 4.380 3.632 -16.450 1.00 82.88 185 ARG A N 1
ATOM 1397 C CA . ARG A 1 185 ? 5.601 4.446 -16.379 1.00 82.88 185 ARG A CA 1
ATOM 1398 C C . ARG A 1 185 ? 6.676 3.987 -17.360 1.00 82.88 185 ARG A C 1
ATOM 1400 O O . ARG A 1 185 ? 7.254 4.820 -18.049 1.00 82.88 185 ARG A O 1
ATOM 1407 N N . VAL A 1 186 ? 6.868 2.677 -17.527 1.00 79.06 186 VAL A N 1
ATOM 1408 C CA . VAL A 1 186 ? 7.776 2.152 -18.559 1.00 79.06 186 VAL A CA 1
ATOM 1409 C C . VAL A 1 186 ? 7.311 2.547 -19.960 1.00 79.06 186 VAL A C 1
ATOM 1411 O O . VAL A 1 186 ? 8.120 3.008 -20.760 1.00 79.06 186 VAL A O 1
ATOM 1414 N N . ARG A 1 187 ? 6.012 2.426 -20.274 1.00 80.81 187 ARG A N 1
ATOM 1415 C CA . ARG A 1 187 ? 5.490 2.876 -21.578 1.00 80.81 187 ARG A CA 1
ATOM 1416 C C . ARG A 1 187 ? 5.717 4.369 -21.808 1.00 80.81 187 ARG A C 1
ATOM 1418 O O . ARG A 1 187 ? 6.045 4.746 -22.927 1.00 80.81 187 ARG A O 1
ATOM 1425 N N . ALA A 1 188 ? 5.525 5.198 -20.785 1.00 82.31 188 ALA A N 1
ATOM 1426 C CA . ALA A 1 188 ? 5.755 6.636 -20.879 1.00 82.31 188 ALA A CA 1
ATOM 1427 C C . ALA A 1 188 ? 7.238 6.957 -21.131 1.00 82.31 188 ALA A C 1
ATOM 1429 O O . ALA A 1 188 ? 7.541 7.691 -22.066 1.00 82.31 188 ALA A O 1
ATOM 1430 N N . ALA A 1 189 ? 8.152 6.337 -20.377 1.00 79.44 189 ALA A N 1
ATOM 1431 C CA . ALA A 1 189 ? 9.594 6.513 -20.557 1.00 79.44 189 ALA A CA 1
ATOM 1432 C C . ALA A 1 189 ? 10.061 6.083 -21.957 1.00 79.44 189 ALA A C 1
ATOM 1434 O O . ALA A 1 189 ? 10.811 6.802 -22.608 1.00 79.44 189 ALA A O 1
ATOM 1435 N N . LEU A 1 190 ? 9.567 4.946 -22.460 1.00 77.94 190 LEU A N 1
ATOM 1436 C CA . LEU A 1 190 ? 9.889 4.486 -23.814 1.00 77.94 190 LEU A CA 1
ATOM 1437 C C . LEU A 1 190 ? 9.391 5.456 -24.893 1.00 77.94 190 LEU A C 1
ATOM 1439 O O . LEU A 1 190 ? 10.117 5.711 -25.846 1.00 77.94 190 LEU A O 1
ATOM 1443 N N . ARG A 1 191 ? 8.182 6.016 -24.740 1.00 80.25 191 ARG A N 1
ATOM 1444 C CA . ARG A 1 191 ? 7.648 7.024 -25.673 1.00 80.25 191 ARG A CA 1
ATOM 1445 C C . ARG A 1 191 ? 8.495 8.298 -25.689 1.00 80.25 191 ARG A C 1
ATOM 1447 O O . ARG A 1 191 ? 8.743 8.827 -26.767 1.00 80.25 191 ARG A O 1
ATOM 1454 N N . ALA A 1 192 ? 8.943 8.760 -24.522 1.00 78.88 192 ALA A N 1
ATOM 1455 C CA . ALA A 1 192 ? 9.809 9.933 -24.413 1.00 78.88 192 ALA A CA 1
ATOM 1456 C C . ALA A 1 192 ? 11.151 9.709 -25.130 1.00 78.88 192 ALA A C 1
ATOM 1458 O O . ALA A 1 192 ? 11.521 10.501 -25.987 1.00 78.88 192 ALA A O 1
ATOM 1459 N N . LEU A 1 193 ? 11.804 8.565 -24.890 1.00 75.06 193 LEU A N 1
ATOM 1460 C CA . LEU A 1 193 ? 13.066 8.213 -25.554 1.00 75.06 193 LEU A CA 1
ATOM 1461 C C . LEU A 1 193 ? 12.934 8.128 -27.083 1.00 75.06 193 LEU A C 1
ATOM 1463 O O . LEU A 1 193 ? 13.830 8.556 -27.804 1.00 75.06 193 LEU A O 1
ATOM 1467 N N . THR A 1 194 ? 11.818 7.598 -27.599 1.00 73.06 194 THR A N 1
ATOM 1468 C CA . THR A 1 194 ? 11.577 7.573 -29.052 1.00 73.06 194 THR A CA 1
ATOM 1469 C C . THR A 1 194 ? 11.321 8.959 -29.641 1.00 73.06 194 THR A C 1
ATOM 1471 O O . THR A 1 194 ? 11.706 9.202 -30.780 1.00 73.06 194 THR A O 1
ATOM 1474 N N . ALA A 1 195 ? 10.686 9.863 -28.889 1.00 76.44 195 ALA A N 1
ATOM 1475 C CA . ALA A 1 195 ? 10.433 11.230 -29.339 1.00 76.44 195 ALA A CA 1
ATOM 1476 C C . ALA A 1 195 ? 11.729 12.057 -29.385 1.00 76.44 195 ALA A C 1
ATOM 1478 O O . ALA A 1 195 ? 11.951 12.774 -30.357 1.00 76.44 195 ALA A O 1
ATOM 1479 N N . ASP A 1 196 ? 12.618 11.885 -28.403 1.00 66.56 196 ASP A N 1
ATOM 1480 C CA . ASP A 1 196 ? 13.925 12.560 -28.357 1.00 66.56 196 ASP A CA 1
ATOM 1481 C C . ASP A 1 196 ? 14.907 12.058 -29.430 1.00 66.56 196 ASP A C 1
ATOM 1483 O O . ASP A 1 196 ? 15.808 12.788 -29.842 1.00 66.56 196 ASP A O 1
ATOM 1487 N N . ALA A 1 197 ? 14.724 10.835 -29.938 1.00 62.03 197 ALA A N 1
ATOM 1488 C CA . ALA A 1 197 ? 15.532 10.299 -31.034 1.00 62.03 197 ALA A CA 1
ATOM 1489 C C . ALA A 1 197 ? 15.163 10.885 -32.415 1.00 62.03 197 ALA A C 1
ATOM 1491 O O . ALA A 1 197 ? 16.013 10.934 -33.307 1.00 62.03 197 ALA A O 1
ATOM 1492 N N . ALA A 1 198 ? 13.923 11.354 -32.604 1.00 55.78 198 ALA A N 1
ATOM 1493 C CA . ALA A 1 198 ? 13.436 11.900 -33.875 1.00 55.78 198 ALA A CA 1
ATOM 1494 C C . ALA A 1 198 ? 14.173 13.175 -34.366 1.00 55.78 198 ALA A C 1
ATOM 1496 O O . ALA A 1 198 ? 14.536 13.213 -35.542 1.00 55.78 198 ALA A O 1
ATOM 1497 N N . PRO A 1 199 ? 14.496 14.188 -33.531 1.00 52.94 199 PRO A N 1
ATOM 1498 C CA . PRO A 1 199 ? 15.187 15.400 -33.995 1.00 52.94 199 PRO A CA 1
ATOM 1499 C C . PRO A 1 199 ? 16.685 15.219 -34.314 1.00 52.94 199 PRO A C 1
ATOM 1501 O O . PRO A 1 199 ? 17.313 16.144 -34.831 1.00 52.94 199 PRO A O 1
ATOM 1504 N N . ALA A 1 200 ? 17.289 14.062 -34.012 1.00 50.34 200 ALA A N 1
ATOM 1505 C CA . ALA A 1 200 ? 18.713 13.808 -34.268 1.00 50.34 200 ALA A CA 1
ATOM 1506 C C . ALA A 1 200 ? 18.999 13.259 -35.679 1.00 50.34 200 ALA A C 1
ATOM 1508 O O . ALA A 1 200 ? 20.120 13.402 -36.172 1.00 50.34 200 ALA A O 1
ATOM 1509 N N . VAL A 1 201 ? 18.006 12.646 -36.333 1.00 51.88 201 VAL A N 1
ATOM 1510 C CA . VAL A 1 201 ? 18.162 12.057 -37.676 1.00 51.88 201 VAL A CA 1
ATOM 1511 C C . VAL A 1 201 ? 18.116 13.137 -38.763 1.00 51.88 201 VAL A C 1
ATOM 1513 O O . VAL A 1 201 ? 18.877 13.068 -39.721 1.00 51.88 201 VAL A O 1
ATOM 1516 N N . GLU A 1 202 ? 17.327 14.196 -38.572 1.00 45.78 202 GLU A N 1
ATOM 1517 C CA . GLU A 1 202 ? 17.150 15.265 -39.568 1.00 45.78 202 GLU A CA 1
ATOM 1518 C C . GLU A 1 202 ? 18.363 16.210 -39.692 1.00 45.78 202 GLU A C 1
ATOM 1520 O O . GLU A 1 202 ? 18.557 16.841 -40.725 1.00 45.78 202 GLU A O 1
ATOM 1525 N N . ARG A 1 203 ? 19.242 16.271 -38.678 1.00 45.25 203 ARG A N 1
ATOM 1526 C CA . ARG A 1 203 ? 20.455 17.118 -38.701 1.00 45.25 203 ARG A CA 1
ATOM 1527 C C . ARG A 1 203 ? 21.697 16.449 -39.294 1.00 45.25 203 ARG A C 1
ATOM 1529 O O . ARG A 1 203 ? 22.714 17.115 -39.437 1.00 45.25 203 ARG A O 1
ATOM 1536 N N . ARG A 1 204 ? 21.656 15.147 -39.601 1.00 47.91 204 ARG A N 1
ATOM 1537 C CA . ARG A 1 204 ? 22.784 14.422 -40.231 1.00 47.91 204 ARG A CA 1
ATOM 1538 C C . ARG A 1 204 ? 22.634 14.252 -41.744 1.00 47.91 204 ARG A C 1
ATOM 1540 O O . ARG A 1 204 ? 23.482 13.613 -42.358 1.00 47.91 204 ARG A O 1
ATOM 1547 N N . SER A 1 205 ? 21.576 14.806 -42.331 1.00 49.97 205 SER A N 1
ATOM 1548 C CA . SER A 1 205 ? 21.297 14.747 -43.772 1.00 49.97 205 SER A CA 1
ATOM 1549 C C . SER A 1 205 ? 21.408 16.109 -44.474 1.00 49.97 205 SER A C 1
ATOM 1551 O O . SER A 1 205 ? 20.913 16.237 -45.590 1.00 49.97 205 SER A O 1
ATOM 1553 N N . ALA A 1 206 ? 22.050 17.099 -43.841 1.00 40.28 206 ALA A N 1
ATOM 1554 C CA . ALA A 1 206 ? 22.339 18.417 -44.410 1.00 40.28 206 ALA A CA 1
ATOM 1555 C C . ALA A 1 206 ? 23.850 18.640 -44.530 1.00 40.28 206 ALA A C 1
ATOM 1557 O O . ALA A 1 206 ? 24.569 18.244 -43.582 1.00 40.28 206 ALA A O 1
#

Organism: NCBI:txid402648

pLDDT: mean 80.28, std 15.59, range [40.28, 98.12]

Radius of gyration: 20.88 Å; chains: 1; bounding box: 46×44×67 Å